Protein AF-A0A7S2IEA0-F1 (afdb_monomer)

Solvent-accessible surface area (backbone atoms only — not comparable to full-atom values): 10779 Å² total; per-residue (Å²): 142,59,86,94,54,61,66,43,58,52,49,46,54,53,51,30,73,76,37,75,86,60,86,75,86,64,67,95,72,73,81,51,88,95,33,43,88,76,62,28,71,67,55,59,70,70,52,86,56,48,74,57,85,63,93,50,67,70,52,50,48,50,52,41,53,50,27,62,74,70,58,32,35,37,39,42,48,49,74,59,92,93,46,72,53,74,49,72,29,40,66,98,76,49,68,58,70,73,79,54,82,74,83,77,83,90,75,81,56,66,66,37,49,74,76,56,63,85,52,70,66,35,53,51,52,41,51,51,53,52,46,43,48,65,71,46,49,45,54,50,51,35,52,50,35,72,74,38,54,66,62,42,63,66,47,43,80,80,49,77,52,74,69,56,38,51,50,52,54,50,48,40,64,73,75,107

Organism: NCBI:txid327968

Mean predicted aligned error: 6.35 Å

Nearest PDB structures (foldseek):
  6zhu-assembly3_C  TM=9.588E-01  e=1.266E-14  Saccharomyces cerevisiae
  6zhu-assembly4_G  TM=9.411E-01  e=7.762E-14  Saccharomyces cerevisiae
  6zhu-assembly2_E  TM=9.412E-01  e=9.885E-14  Saccharomyces cerevisiae
  7sol-assembly1_A  TM=8.940E-01  e=1.500E-12  Homo sapiens
  7pvn-assembly1_A  TM=8.903E-01  e=2.585E-12  Homo sapiens

Secondary structure (DSSP, 8-state):
--TTS-HHHHHHHHHHHH-TT-------PPPSGGGTTTS-HHHHHH-S-EE---SSHHHHHHHHHHHHHTT--EEEEEEETTEEEEEEE-TTTS--STTSPPPPPPPPPHHHHHH---SHHHHHHHHHHHHHIIIIIHHHHHHHHHH-HHHHHHHGGGSS-HHHHHHHHHHHHHH-

Radius of gyration: 23.34 Å; Cα contacts (8 Å, |Δi|>4): 142; chains: 1; bounding box: 54×45×58 Å

InterPro domains:
  IPR000594 THIF-type NAD/FAD binding fold [PF00899] (1-116)
  IPR019572 Ubiquitin-activating enzyme, SCCH domain [PF10585] (117-175)
  IPR033127 Ubiquitin-activating enzyme E1, Cys active site [PS00865] (109-117)
  IPR035985 Ubiquitin-activating enzyme-like [SSF69572] (1-157)
  IPR042063 Ubiquitin-activating enzyme E1, SCCH domain [G3DSA:1.10.10.2660] (102-170)
  IPR045886 ThiF/MoeB/HesA family [PTHR10953] (1-139)

Structure (mmCIF, N/CA/C/O backbone):
data_AF-A0A7S2IEA0-F1
#
_entry.id   AF-A0A7S2IEA0-F1
#
loop_
_atom_site.group_PDB
_atom_site.id
_atom_site.type_symbol
_atom_site.label_atom_id
_atom_site.label_alt_id
_atom_site.label_comp_id
_atom_site.label_asym_id
_atom_site.label_entity_id
_atom_site.label_seq_id
_atom_site.pdbx_PDB_ins_code
_atom_site.Cartn_x
_atom_site.Cartn_y
_atom_site.Cartn_z
_atom_site.occupancy
_atom_site.B_iso_or_equiv
_atom_site.auth_seq_id
_atom_site.auth_comp_id
_atom_site.auth_asym_id
_atom_site.auth_atom_id
_atom_site.pdbx_PDB_model_num
ATOM 1 N N . SER A 1 1 ? -2.577 -24.989 8.669 1.00 85.38 1 SER A N 1
ATOM 2 C CA . SER A 1 1 ? -3.217 -25.523 7.445 1.00 85.38 1 SER A CA 1
ATOM 3 C C . SER A 1 1 ? -3.868 -24.406 6.620 1.00 85.38 1 SER A C 1
ATOM 5 O O . SER A 1 1 ? -4.828 -24.657 5.895 1.00 85.38 1 SER A O 1
ATOM 7 N N . ASP A 1 2 ? -3.330 -23.179 6.682 1.00 93.75 2 ASP A N 1
ATOM 8 C CA . ASP A 1 2 ? -3.976 -21.980 6.118 1.00 93.75 2 ASP A CA 1
ATOM 9 C C . ASP A 1 2 ? -3.158 -21.301 5.015 1.00 93.75 2 ASP A C 1
ATOM 11 O O . ASP A 1 2 ? -3.561 -20.273 4.482 1.00 93.75 2 ASP A O 1
ATOM 15 N N . VAL A 1 3 ? -2.025 -21.897 4.633 1.00 95.50 3 VAL A N 1
ATOM 16 C CA . VAL A 1 3 ? -1.231 -21.442 3.487 1.00 95.50 3 VAL A CA 1
ATOM 17 C C . VAL A 1 3 ? -2.097 -21.480 2.225 1.00 95.50 3 VAL A C 1
ATOM 19 O O . VAL A 1 3 ? -2.775 -22.474 1.968 1.00 95.50 3 VAL A O 1
ATOM 22 N N . GLY A 1 4 ? -2.084 -20.385 1.463 1.00 95.31 4 GLY A N 1
ATOM 23 C CA . GLY A 1 4 ? -2.887 -20.212 0.249 1.00 95.31 4 GLY A CA 1
ATOM 24 C C . GLY A 1 4 ? -4.323 -19.736 0.489 1.00 95.31 4 GLY A C 1
ATOM 25 O O . GLY A 1 4 ? -5.005 -19.401 -0.474 1.00 95.31 4 GLY A O 1
ATOM 26 N N . LYS A 1 5 ? -4.790 -19.665 1.744 1.00 96.69 5 LYS A N 1
ATOM 27 C CA . LYS A 1 5 ? -6.102 -19.089 2.055 1.00 96.69 5 LYS A CA 1
ATOM 28 C C . LYS A 1 5 ? -6.018 -17.563 2.166 1.00 96.69 5 LYS A C 1
ATOM 30 O O . LYS A 1 5 ? -4.982 -17.038 2.585 1.00 96.69 5 LYS A O 1
ATOM 35 N N . PRO A 1 6 ? -7.109 -16.841 1.869 1.00 97.38 6 PRO A N 1
ATOM 36 C CA . PRO A 1 6 ? -7.141 -15.395 2.031 1.00 97.38 6 PRO A CA 1
ATOM 37 C C . PRO A 1 6 ? -6.973 -14.976 3.494 1.00 97.38 6 PRO A C 1
ATOM 39 O O . PRO A 1 6 ? -7.524 -15.590 4.417 1.00 97.38 6 PRO A O 1
ATOM 42 N N . LYS A 1 7 ? -6.190 -13.914 3.710 1.00 97.50 7 LYS A N 1
ATOM 43 C CA . LYS A 1 7 ? -5.821 -13.445 5.053 1.00 97.50 7 LYS A CA 1
ATOM 44 C C . LYS A 1 7 ? -7.034 -12.936 5.834 1.00 97.50 7 LYS A C 1
ATOM 46 O O . LYS A 1 7 ? -7.191 -13.308 6.993 1.00 97.50 7 LYS A O 1
ATOM 51 N N . SER A 1 8 ? -7.895 -12.134 5.207 1.00 97.69 8 SER A N 1
ATOM 52 C CA . SER A 1 8 ? -9.056 -11.511 5.857 1.00 97.69 8 SER A CA 1
ATOM 53 C C . SER A 1 8 ? -10.062 -12.549 6.358 1.00 97.69 8 SER A C 1
ATOM 55 O O . SER A 1 8 ? -10.408 -12.553 7.539 1.00 97.69 8 SER A O 1
ATOM 57 N N . SER A 1 9 ? -10.471 -13.488 5.501 1.00 96.94 9 SER A N 1
ATOM 58 C CA . SER A 1 9 ? -11.436 -14.534 5.863 1.00 96.94 9 SER A CA 1
ATOM 59 C C . SER A 1 9 ? -10.876 -15.529 6.885 1.00 96.94 9 SER A C 1
ATOM 61 O O . SER A 1 9 ? -11.601 -15.982 7.775 1.00 96.94 9 SER A O 1
ATOM 63 N N . THR A 1 10 ? -9.577 -15.836 6.824 1.00 97.88 10 THR A N 1
ATOM 64 C CA . THR A 1 10 ? -8.904 -16.679 7.826 1.00 97.88 10 THR A CA 1
ATOM 65 C C . THR A 1 10 ? -8.809 -15.976 9.184 1.00 97.88 10 THR A C 1
ATOM 67 O O . THR A 1 10 ? -9.136 -16.578 10.208 1.00 97.88 10 THR A O 1
ATOM 70 N N . ALA A 1 11 ? -8.423 -14.696 9.205 1.00 97.81 11 ALA A N 1
ATOM 71 C CA . ALA A 1 11 ? -8.328 -13.905 10.430 1.00 97.81 11 ALA A CA 1
ATOM 72 C C . ALA A 1 11 ? -9.697 -13.711 11.100 1.00 97.81 11 ALA A C 1
ATOM 74 O O . ALA A 1 11 ? -9.806 -13.871 12.314 1.00 97.81 11 ALA A O 1
ATOM 75 N N . ALA A 1 12 ? -10.752 -13.454 10.320 1.00 97.69 12 ALA A N 1
ATOM 76 C CA . ALA A 1 12 ? -12.116 -13.333 10.832 1.00 97.69 12 ALA A CA 1
ATOM 77 C C . ALA A 1 12 ? -12.576 -14.609 11.557 1.00 97.69 12 ALA A C 1
ATOM 79 O O . ALA A 1 12 ? -13.066 -14.538 12.685 1.00 97.69 12 ALA A O 1
ATOM 80 N N . LYS A 1 13 ? -12.341 -15.788 10.959 1.00 96.69 13 LYS A N 1
ATOM 81 C CA . LYS A 1 13 ? -12.657 -17.086 11.583 1.00 96.69 13 LYS A CA 1
ATOM 82 C C . LYS A 1 13 ? -11.891 -17.298 12.887 1.00 96.69 13 LYS A C 1
ATOM 84 O O . LYS A 1 13 ? -12.473 -17.747 13.872 1.00 96.69 13 LYS A O 1
ATOM 89 N N . ALA A 1 14 ? -10.600 -16.967 12.904 1.00 97.88 14 ALA A N 1
ATOM 90 C CA . ALA A 1 14 ? -9.779 -17.083 14.106 1.00 97.88 14 ALA A CA 1
ATOM 91 C C . ALA A 1 14 ? -10.271 -16.144 15.223 1.00 97.88 14 ALA A C 1
ATOM 93 O O . ALA A 1 14 ? -10.413 -16.572 16.366 1.00 97.88 14 ALA A O 1
ATOM 94 N N . ALA A 1 15 ? -10.603 -14.894 14.890 1.00 97.88 15 ALA A N 1
ATOM 95 C CA . ALA A 1 15 ? -11.126 -13.918 15.844 1.00 97.88 15 ALA A CA 1
ATOM 96 C C . ALA A 1 15 ? -12.489 -14.338 16.423 1.00 97.88 15 ALA A C 1
ATOM 98 O O . ALA A 1 15 ? -12.712 -14.222 17.626 1.00 97.88 15 ALA A O 1
ATOM 99 N N . GLN A 1 16 ? -13.379 -14.900 15.600 1.00 98.06 16 GLN A N 1
ATOM 100 C CA . GLN A 1 16 ? -14.672 -15.425 16.057 1.00 98.06 16 GLN A CA 1
ATOM 101 C C . GLN A 1 16 ? -14.540 -16.668 16.943 1.00 98.06 16 GLN A C 1
ATOM 103 O O . GLN A 1 16 ? -15.346 -16.859 17.851 1.00 98.06 16 GLN A O 1
ATOM 108 N N . ALA A 1 17 ? -13.514 -17.497 16.728 1.00 97.69 17 ALA A N 1
ATOM 109 C CA . ALA A 1 17 ? -13.209 -18.603 17.633 1.00 97.69 17 ALA A CA 1
ATOM 110 C C . ALA A 1 17 ? -12.742 -18.105 19.015 1.00 97.69 17 ALA A C 1
ATOM 112 O O . ALA A 1 17 ? -13.023 -18.753 20.021 1.00 97.69 17 ALA A O 1
ATOM 113 N N . MET A 1 18 ? -12.063 -16.952 19.074 1.00 98.31 18 MET A N 1
ATOM 114 C CA . MET A 1 18 ? -11.675 -16.304 20.335 1.00 98.31 18 MET A CA 1
ATOM 115 C C . MET A 1 18 ? -12.861 -15.614 21.023 1.00 98.31 18 MET A C 1
ATOM 117 O O . MET A 1 18 ? -12.973 -15.659 22.245 1.00 98.31 18 MET A O 1
ATOM 121 N N . ASN A 1 19 ? -13.751 -14.980 20.253 1.00 98.19 19 ASN A N 1
ATOM 122 C CA . ASN A 1 19 ? -14.961 -14.338 20.757 1.00 98.19 19 ASN A CA 1
ATOM 123 C C . ASN A 1 19 ? -16.124 -14.497 19.766 1.00 98.19 19 ASN A C 1
ATOM 125 O O . ASN A 1 19 ? -16.219 -13.769 18.777 1.00 98.19 19 ASN A O 1
ATOM 129 N N . SER A 1 20 ? -17.064 -15.390 20.082 1.00 97.25 20 SER A N 1
ATOM 130 C CA . SER A 1 20 ? -18.215 -15.704 19.224 1.00 97.25 20 SER A CA 1
ATOM 131 C C . SER A 1 20 ? -19.224 -14.561 19.074 1.00 97.25 20 SER A C 1
ATOM 133 O O . SER A 1 20 ? -20.041 -14.587 18.157 1.00 97.25 20 SER A O 1
ATOM 135 N N . SER A 1 21 ? -19.175 -13.546 19.944 1.00 98.25 21 SER A N 1
ATOM 136 C CA . SER A 1 21 ? -20.019 -12.348 19.823 1.00 98.25 21 SER A CA 1
ATOM 137 C C . SER A 1 21 ? -19.510 -11.348 18.777 1.00 98.25 21 SER A C 1
ATOM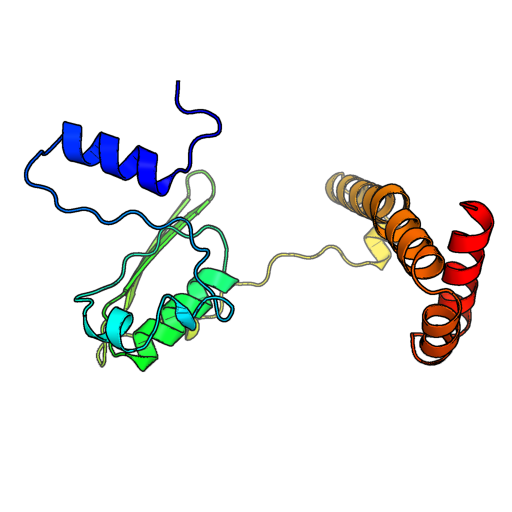 139 O O . SER A 1 21 ? -20.245 -10.435 18.393 1.00 98.25 21 SER A O 1
ATOM 141 N N . LEU A 1 22 ? -18.266 -11.509 18.306 1.00 97.62 22 LEU A N 1
ATOM 142 C CA . LEU A 1 22 ? -17.646 -10.605 17.347 1.00 97.62 22 LEU A CA 1
ATOM 143 C C . LEU A 1 22 ? -18.305 -10.733 15.964 1.00 97.62 22 LEU A C 1
ATOM 145 O O . LEU A 1 22 ? -18.328 -11.803 15.349 1.00 97.62 22 LEU A O 1
ATOM 149 N N . LYS A 1 23 ? -18.798 -9.608 15.446 1.00 97.62 23 LYS A N 1
ATOM 150 C CA . LYS A 1 23 ? -19.346 -9.501 14.091 1.00 97.62 23 LYS A CA 1
ATOM 151 C C . LYS A 1 23 ? -18.256 -8.972 13.167 1.00 97.62 23 LYS A C 1
ATOM 153 O O . LYS A 1 23 ? -17.804 -7.847 13.348 1.00 97.62 23 LYS A O 1
ATOM 158 N N . VAL A 1 24 ? -17.827 -9.795 12.214 1.00 97.31 24 VAL A N 1
ATOM 159 C CA . VAL A 1 24 ? -16.759 -9.458 11.265 1.00 97.31 24 VAL A CA 1
ATOM 160 C C . VAL A 1 24 ? -17.250 -9.736 9.856 1.00 97.31 24 VAL A C 1
ATOM 162 O O . VAL A 1 24 ? -17.707 -10.841 9.570 1.00 97.31 24 VAL A O 1
ATOM 165 N N . GLU A 1 25 ? -17.109 -8.746 8.985 1.00 97.06 25 GLU A N 1
ATOM 166 C CA . GLU A 1 25 ? -17.240 -8.903 7.543 1.00 97.06 25 GLU A CA 1
ATOM 167 C C . GLU A 1 25 ? -15.836 -8.886 6.934 1.00 97.06 25 GLU A C 1
ATOM 169 O O . GLU A 1 25 ? -15.081 -7.931 7.106 1.00 97.06 25 GLU A O 1
ATOM 174 N N . ALA A 1 26 ? -15.451 -9.987 6.289 1.00 97.38 26 ALA A N 1
ATOM 175 C CA . ALA A 1 26 ? -14.137 -10.129 5.679 1.00 97.38 26 ALA A CA 1
ATOM 176 C C . ALA A 1 26 ? -14.226 -9.850 4.179 1.00 97.38 26 ALA A C 1
ATOM 178 O O . ALA A 1 26 ? -14.953 -10.539 3.468 1.00 97.38 26 ALA A O 1
ATOM 179 N N . MET A 1 27 ? -13.438 -8.887 3.706 1.00 96.69 27 MET A N 1
ATOM 180 C CA . MET A 1 27 ? -13.327 -8.544 2.290 1.00 96.69 27 MET A CA 1
ATOM 181 C C . MET A 1 27 ? -11.941 -8.908 1.755 1.00 96.69 27 MET A C 1
ATOM 183 O O . MET A 1 27 ? -10.945 -8.881 2.482 1.00 96.69 27 MET A O 1
ATOM 187 N N . GLU A 1 28 ? -11.877 -9.276 0.480 1.00 95.94 28 GLU A N 1
ATOM 188 C CA . GLU A 1 28 ? -10.645 -9.655 -0.233 1.00 95.94 2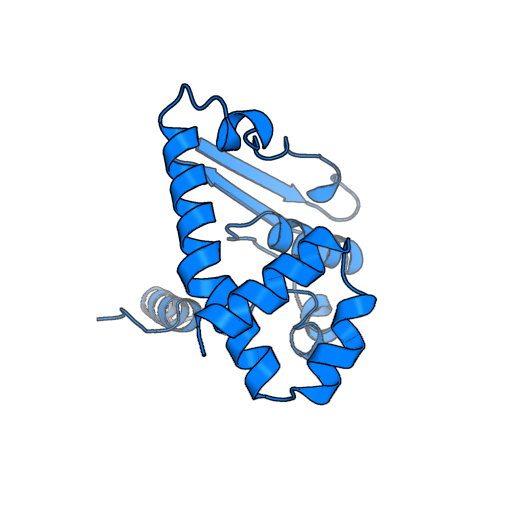8 GLU A CA 1
ATOM 189 C C . GLU A 1 28 ? -10.334 -8.650 -1.354 1.00 95.94 28 GLU A C 1
ATOM 191 O O . GLU A 1 28 ? -9.724 -8.981 -2.366 1.00 95.94 28 GLU A O 1
ATOM 196 N N . VAL A 1 29 ? -10.785 -7.409 -1.164 1.00 96.25 29 VAL A N 1
ATOM 197 C CA . VAL A 1 29 ? -10.683 -6.316 -2.131 1.00 96.25 29 VAL A CA 1
ATOM 198 C C . VAL A 1 29 ? -9.534 -5.399 -1.725 1.00 96.25 29 VAL A C 1
ATOM 200 O O . VAL A 1 29 ? -9.405 -5.023 -0.557 1.00 96.25 29 VAL A O 1
ATOM 203 N N . ARG A 1 30 ? -8.670 -5.057 -2.684 1.00 95.44 30 ARG A N 1
ATOM 204 C CA . ARG A 1 30 ? -7.559 -4.127 -2.465 1.00 95.44 30 ARG A CA 1
ATOM 205 C C . ARG A 1 30 ? -8.118 -2.719 -2.325 1.00 95.44 30 ARG A C 1
ATOM 207 O O . ARG A 1 30 ? -8.725 -2.229 -3.258 1.00 95.44 30 ARG A O 1
ATOM 214 N N . VAL A 1 31 ? -7.866 -2.053 -1.206 1.00 96.00 31 VAL A N 1
ATOM 215 C CA . VAL A 1 31 ? -8.294 -0.661 -1.026 1.00 96.00 31 VAL A CA 1
ATOM 216 C C . VAL A 1 31 ? -7.489 0.256 -1.954 1.00 96.00 31 VAL A C 1
ATOM 218 O O . VAL A 1 31 ? -6.256 0.272 -1.905 1.00 96.00 31 VAL A O 1
ATOM 221 N N . GLY A 1 32 ? -8.188 1.011 -2.797 1.00 95.56 32 GLY A N 1
ATOM 222 C CA . GLY A 1 32 ? -7.605 1.938 -3.762 1.00 95.56 32 GLY A CA 1
ATOM 223 C C . GLY A 1 32 ? -8.667 2.584 -4.649 1.00 95.56 32 GLY A C 1
ATOM 224 O O . GLY A 1 32 ? -9.837 2.200 -4.614 1.00 95.56 32 GLY A O 1
ATOM 225 N N . SER A 1 33 ? -8.250 3.550 -5.469 1.00 94.81 33 SER A N 1
ATOM 226 C CA . SER A 1 33 ? -9.140 4.276 -6.388 1.00 94.81 33 SER A CA 1
ATOM 227 C C . SER A 1 33 ? -9.850 3.366 -7.394 1.00 94.81 33 SER A C 1
ATOM 229 O O . SER A 1 33 ? -10.925 3.696 -7.881 1.00 94.81 33 SER A O 1
ATOM 231 N N . ASP A 1 34 ? -9.266 2.205 -7.686 1.00 95.56 34 ASP A N 1
ATOM 232 C CA . ASP A 1 34 ? -9.809 1.160 -8.548 1.00 95.56 34 ASP A CA 1
ATOM 233 C C . ASP A 1 34 ? -10.978 0.372 -7.929 1.00 95.56 34 ASP A C 1
ATOM 235 O O . ASP A 1 34 ? -11.572 -0.453 -8.615 1.00 95.56 34 ASP A O 1
ATOM 239 N N . THR A 1 35 ? -11.320 0.629 -6.662 1.00 95.62 35 THR A N 1
ATOM 240 C CA . THR A 1 35 ? -12.308 -0.152 -5.886 1.00 95.62 35 THR A CA 1
ATOM 241 C C . THR A 1 35 ? -13.361 0.708 -5.181 1.00 95.62 35 THR A C 1
ATOM 243 O O . THR A 1 35 ? -14.002 0.274 -4.222 1.00 95.62 35 THR A O 1
ATOM 246 N N . GLU A 1 36 ? -13.549 1.950 -5.634 1.00 95.12 36 GLU A N 1
ATOM 247 C CA . GLU A 1 36 ? -14.553 2.875 -5.078 1.00 95.12 36 GLU A CA 1
ATOM 248 C C . GLU A 1 36 ? -15.998 2.495 -5.427 1.00 95.12 36 GLU A C 1
ATOM 250 O O . GLU A 1 36 ? -16.933 3.020 -4.833 1.00 95.12 36 GLU A O 1
ATOM 255 N N . ASP A 1 37 ? -16.190 1.553 -6.349 1.00 95.56 37 ASP A N 1
ATOM 256 C CA . ASP A 1 37 ? -17.470 0.885 -6.581 1.00 95.56 37 ASP A CA 1
ATOM 257 C C . ASP A 1 37 ? -17.852 -0.058 -5.427 1.00 95.56 37 ASP A C 1
ATOM 259 O O . ASP A 1 37 ? -19.033 -0.272 -5.165 1.00 95.56 37 ASP A O 1
ATOM 263 N N . THR A 1 38 ? -16.852 -0.607 -4.731 1.00 96.19 38 THR A N 1
ATOM 264 C CA . THR A 1 38 ? -17.031 -1.447 -3.541 1.00 96.19 38 THR A CA 1
ATOM 265 C C . THR A 1 38 ? -17.030 -0.606 -2.266 1.00 96.19 38 THR A C 1
ATOM 267 O O . THR A 1 38 ? -17.898 -0.765 -1.410 1.00 96.19 38 THR A O 1
ATOM 270 N N . PHE A 1 39 ? -16.051 0.291 -2.126 1.00 97.19 39 PHE A N 1
ATOM 271 C CA . PHE A 1 39 ? -15.919 1.199 -0.984 1.00 97.19 39 PHE A CA 1
ATOM 272 C C . PHE A 1 39 ? -16.524 2.561 -1.315 1.00 97.19 39 PHE A C 1
ATOM 274 O O . PHE A 1 39 ? -15.834 3.586 -1.327 1.00 97.19 39 PHE A O 1
ATOM 281 N N . ASP A 1 40 ? -17.815 2.534 -1.618 1.00 97.56 40 ASP A N 1
ATOM 282 C CA . ASP A 1 40 ? -18.587 3.697 -2.027 1.00 97.56 40 ASP A CA 1
ATOM 283 C C . ASP A 1 40 ? -18.877 4.656 -0.859 1.00 97.56 40 ASP A C 1
ATOM 285 O O . ASP A 1 40 ? -18.529 4.424 0.305 1.00 97.56 40 ASP A O 1
ATOM 289 N N . ASP A 1 41 ? -19.538 5.770 -1.163 1.00 97.69 41 ASP A N 1
ATOM 290 C CA . ASP A 1 41 ? -19.899 6.774 -0.164 1.00 97.69 41 ASP A CA 1
ATOM 291 C C . ASP A 1 41 ? -20.734 6.176 0.981 1.00 97.69 41 ASP A C 1
ATOM 293 O O . ASP A 1 41 ? -20.541 6.543 2.142 1.00 97.69 41 ASP A O 1
ATOM 297 N N . ALA A 1 42 ? -21.642 5.237 0.687 1.00 98.06 42 ALA A N 1
ATOM 298 C CA . ALA A 1 42 ? -22.492 4.613 1.696 1.00 98.06 42 ALA A CA 1
ATOM 299 C C . ALA A 1 42 ? -21.666 3.783 2.688 1.00 98.06 42 ALA A C 1
ATOM 301 O O . ALA A 1 42 ? -21.869 3.900 3.905 1.00 98.06 42 ALA A O 1
ATOM 302 N N . PHE A 1 43 ? -20.700 3.009 2.186 1.00 98.06 43 PHE A N 1
ATOM 303 C CA . PHE A 1 43 ? -19.730 2.296 3.006 1.00 98.06 43 PHE A CA 1
ATOM 304 C C . PHE A 1 43 ? -18.995 3.270 3.926 1.00 98.06 43 PHE A C 1
ATOM 306 O O . PHE A 1 43 ? -19.073 3.123 5.147 1.00 98.06 43 PHE A O 1
ATOM 313 N N . TRP A 1 44 ? -18.363 4.311 3.375 1.00 98.06 44 TRP A N 1
ATOM 314 C CA . TRP A 1 44 ? -17.593 5.267 4.172 1.00 98.06 44 TRP A CA 1
ATOM 315 C C . TRP A 1 44 ? -18.451 5.972 5.220 1.00 98.06 44 TRP A C 1
ATOM 317 O O . TRP A 1 44 ? -18.060 6.035 6.388 1.00 98.06 44 TRP A O 1
ATOM 327 N N . TYR A 1 45 ? -19.642 6.455 4.860 1.00 97.81 45 TYR A N 1
ATOM 328 C CA . TYR A 1 45 ? -20.526 7.126 5.810 1.00 97.81 45 TYR A CA 1
ATOM 329 C C . TYR A 1 45 ? -20.958 6.219 6.967 1.00 97.81 45 TYR A C 1
ATOM 331 O O . TYR A 1 45 ? -21.075 6.728 8.086 1.00 97.81 45 TYR A O 1
ATOM 339 N N . SER A 1 46 ? -21.100 4.909 6.742 1.00 97.69 46 SER A N 1
ATOM 340 C CA . SER A 1 46 ? -21.467 3.939 7.784 1.00 97.69 46 SER A CA 1
ATOM 341 C C . SER A 1 46 ? -20.387 3.707 8.850 1.00 97.69 46 SER A C 1
ATOM 343 O O . SER A 1 46 ? -20.708 3.279 9.960 1.00 97.69 46 SER A O 1
ATOM 345 N N . LEU A 1 47 ? -19.118 4.022 8.560 1.00 98.38 47 LEU A N 1
ATOM 346 C CA . LEU A 1 47 ? -18.002 3.760 9.473 1.00 98.38 47 LEU A CA 1
ATOM 347 C C . LEU A 1 47 ? -17.971 4.742 10.650 1.00 98.38 47 LEU A C 1
ATOM 349 O O . LEU A 1 47 ? -18.200 5.945 10.492 1.00 98.38 47 LEU A O 1
ATOM 353 N N . ASN A 1 48 ? -17.581 4.256 11.831 1.00 98.44 48 ASN A N 1
ATOM 354 C CA . ASN A 1 48 ? -17.285 5.116 12.984 1.00 98.44 48 ASN A CA 1
ATOM 355 C C . ASN A 1 48 ? -15.824 5.593 13.019 1.00 98.44 48 ASN A C 1
ATOM 357 O O . ASN A 1 48 ? -15.531 6.620 13.625 1.00 98.44 48 ASN A O 1
ATOM 361 N N . GLY A 1 49 ? -14.920 4.861 12.372 1.00 98.12 49 GLY A N 1
ATOM 362 C CA . GLY A 1 49 ? -13.495 5.157 12.297 1.00 98.12 49 GLY A CA 1
ATOM 363 C C . GLY A 1 49 ? -12.766 4.087 11.491 1.00 98.12 49 GLY A C 1
ATOM 364 O O . GLY A 1 49 ? -13.351 3.057 11.150 1.00 98.12 49 GLY A O 1
ATOM 365 N N . VAL A 1 50 ? -11.500 4.346 11.187 1.00 98.62 50 VAL A N 1
ATOM 366 C CA . VAL A 1 50 ? -10.658 3.502 10.335 1.00 98.62 50 VAL A CA 1
ATOM 367 C C . VAL A 1 50 ? -9.353 3.184 11.051 1.00 98.62 50 VAL A C 1
ATOM 369 O O . VAL A 1 50 ? -8.801 4.024 11.760 1.00 98.62 50 VAL A O 1
ATOM 372 N N . VAL A 1 51 ? -8.859 1.962 10.873 1.00 98.50 51 VAL A N 1
ATOM 373 C CA . VAL A 1 51 ? -7.573 1.516 11.417 1.00 98.50 51 VAL A CA 1
ATOM 374 C C . VAL A 1 51 ? -6.751 0.938 10.281 1.00 98.50 51 VAL A C 1
ATOM 376 O O . VAL A 1 51 ? -7.145 -0.060 9.677 1.00 98.50 51 VAL A O 1
ATOM 379 N N . ASN A 1 52 ? -5.614 1.561 9.998 1.00 98.12 52 ASN A N 1
ATOM 380 C CA . ASN A 1 52 ? -4.690 1.075 8.991 1.00 98.12 52 ASN A CA 1
ATOM 381 C C . ASN A 1 52 ? -3.785 -0.023 9.553 1.00 98.12 52 ASN A C 1
ATOM 383 O O . ASN A 1 52 ? -3.292 0.035 10.679 1.00 98.12 52 ASN A O 1
ATOM 387 N N . ALA A 1 53 ? -3.551 -1.019 8.705 1.00 97.06 53 ALA A N 1
ATOM 388 C CA . ALA A 1 53 ? -2.572 -2.086 8.881 1.00 97.06 53 ALA A CA 1
ATOM 389 C C . ALA A 1 53 ? -1.895 -2.353 7.524 1.00 97.06 53 ALA A C 1
ATOM 391 O O . ALA A 1 53 ? -1.893 -3.473 7.012 1.00 97.06 53 ALA A O 1
ATOM 392 N N . LEU A 1 54 ? -1.424 -1.270 6.898 1.00 96.12 54 LEU A N 1
ATOM 393 C CA . LEU A 1 54 ? -0.932 -1.231 5.521 1.00 96.12 54 LEU A CA 1
ATOM 394 C C . LEU A 1 54 ? 0.598 -1.307 5.470 1.00 96.12 54 LEU A C 1
ATOM 396 O O . LEU A 1 54 ? 1.281 -0.934 6.421 1.00 96.12 54 LEU A O 1
ATOM 400 N N . ASP A 1 55 ? 1.136 -1.768 4.342 1.00 94.00 55 ASP A N 1
ATOM 401 C CA . ASP A 1 55 ? 2.571 -1.993 4.130 1.00 94.00 55 ASP A CA 1
ATOM 402 C C . ASP A 1 55 ? 3.224 -1.007 3.147 1.00 94.00 55 ASP A C 1
ATOM 404 O O . ASP A 1 55 ? 4.446 -0.993 3.024 1.00 94.00 55 ASP A O 1
ATOM 408 N N . ASN A 1 56 ? 2.444 -0.149 2.487 1.00 90.94 56 ASN A N 1
ATOM 409 C CA . ASN A 1 56 ? 2.939 0.795 1.489 1.00 90.94 56 ASN A CA 1
ATOM 410 C C . ASN A 1 56 ? 2.335 2.196 1.666 1.00 90.94 56 ASN A C 1
ATOM 412 O O . ASN A 1 56 ? 1.179 2.355 2.062 1.00 90.94 56 ASN A O 1
ATOM 416 N N . ILE A 1 57 ? 3.130 3.220 1.346 1.00 91.19 57 ILE A N 1
ATOM 417 C CA . ILE A 1 57 ? 2.762 4.634 1.519 1.00 91.19 57 ILE A CA 1
ATOM 418 C C . ILE A 1 57 ? 1.572 5.016 0.630 1.00 91.19 57 ILE A C 1
ATOM 420 O O . ILE A 1 57 ? 0.698 5.753 1.071 1.00 91.19 57 ILE A O 1
ATOM 424 N N . GLN A 1 58 ? 1.485 4.486 -0.595 1.00 92.50 58 GLN A N 1
ATOM 425 C CA . GLN A 1 58 ? 0.408 4.831 -1.533 1.00 92.50 58 GLN A CA 1
ATOM 426 C C . GLN A 1 58 ? -0.978 4.497 -0.968 1.00 92.50 58 GLN A C 1
ATOM 428 O O . GLN A 1 58 ? -1.881 5.331 -1.008 1.00 92.50 58 GLN A O 1
ATOM 433 N N . ALA A 1 59 ? -1.139 3.304 -0.392 1.00 95.75 59 ALA A N 1
ATOM 434 C CA . ALA A 1 59 ? -2.384 2.898 0.246 1.00 95.75 59 ALA A CA 1
ATOM 435 C C . ALA A 1 59 ? -2.682 3.734 1.502 1.00 95.75 59 ALA A C 1
ATOM 437 O O . ALA A 1 59 ? -3.833 4.120 1.705 1.00 95.75 59 ALA A O 1
ATOM 438 N N . ARG A 1 60 ? -1.662 4.061 2.315 1.00 96.44 60 ARG A N 1
ATOM 439 C CA . ARG A 1 60 ? -1.830 4.938 3.492 1.00 96.44 60 ARG A CA 1
ATOM 440 C C . ARG A 1 60 ? -2.366 6.309 3.088 1.00 96.44 60 ARG A C 1
ATOM 442 O O . ARG A 1 60 ? -3.374 6.746 3.631 1.00 96.44 60 ARG A O 1
ATOM 449 N N . MET A 1 61 ? -1.747 6.931 2.082 1.00 95.81 61 MET A N 1
ATOM 450 C CA . MET A 1 61 ? -2.158 8.231 1.541 1.00 95.81 61 MET A CA 1
ATOM 451 C C . MET A 1 61 ? -3.570 8.193 0.952 1.00 95.81 61 MET A C 1
ATOM 453 O O . MET A 1 61 ? -4.352 9.119 1.155 1.00 95.81 61 MET A O 1
ATOM 457 N N . TYR A 1 62 ? -3.922 7.112 0.248 1.00 97.44 62 TYR A N 1
ATOM 458 C CA . TYR A 1 62 ? -5.277 6.930 -0.261 1.00 97.44 62 TYR A CA 1
ATOM 459 C C . TYR A 1 62 ? -6.300 6.901 0.883 1.00 97.44 62 TYR A C 1
ATOM 461 O O . TYR A 1 62 ?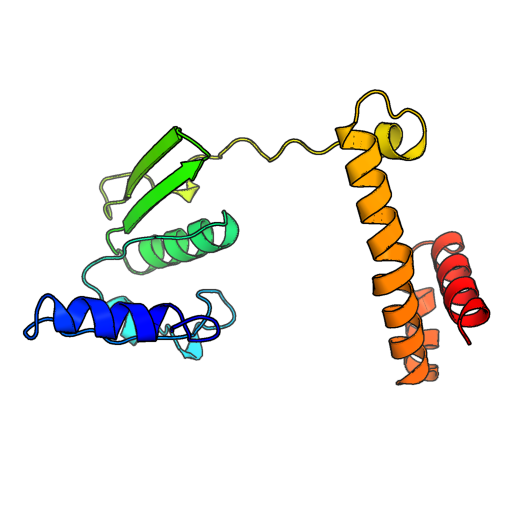 -7.239 7.696 0.877 1.00 97.44 62 TYR A O 1
ATOM 469 N N . VAL A 1 63 ? -6.104 6.043 1.890 1.00 98.06 63 VAL A N 1
ATOM 470 C CA . VAL A 1 63 ? -7.040 5.927 3.020 1.00 98.06 63 VAL A CA 1
ATOM 471 C C . VAL A 1 63 ? -7.128 7.229 3.812 1.00 98.06 63 VAL A C 1
ATOM 473 O O . VAL A 1 63 ? -8.231 7.653 4.144 1.00 98.06 63 VAL A O 1
ATOM 476 N N . ASP A 1 64 ? -6.000 7.893 4.065 1.00 97.81 64 ASP A N 1
ATOM 477 C CA . ASP A 1 64 ? -5.965 9.202 4.722 1.00 97.81 64 ASP A CA 1
ATOM 478 C C . ASP A 1 64 ? -6.818 10.232 3.967 1.00 97.81 64 ASP A C 1
ATOM 480 O O . ASP A 1 64 ? -7.699 10.853 4.561 1.00 97.81 64 ASP A O 1
ATOM 484 N N . SER A 1 65 ? -6.671 10.322 2.639 1.00 97.56 65 SER A N 1
ATOM 485 C CA . SER A 1 65 ? -7.474 11.240 1.819 1.00 97.56 65 SER A CA 1
ATOM 486 C C . SER A 1 65 ? -8.982 10.964 1.908 1.00 97.56 65 SER A C 1
ATOM 488 O O . SER A 1 65 ? -9.778 11.902 2.010 1.00 97.56 65 SER A O 1
ATOM 490 N N . ARG A 1 66 ? -9.396 9.687 1.945 1.00 98.12 66 ARG A N 1
ATOM 491 C CA . ARG A 1 66 ? -10.807 9.303 2.121 1.00 98.12 66 ARG A CA 1
ATOM 492 C C . ARG A 1 66 ? -11.294 9.626 3.534 1.00 98.12 66 ARG A C 1
ATOM 494 O O . ARG A 1 66 ? -12.396 10.145 3.689 1.00 98.12 66 ARG A O 1
ATOM 501 N N . CYS A 1 67 ? -10.481 9.390 4.561 1.00 98.19 67 CYS A N 1
ATOM 502 C CA . CYS A 1 67 ? -10.807 9.753 5.941 1.00 98.19 67 CYS A CA 1
ATOM 503 C C . CYS A 1 67 ? -10.981 11.266 6.113 1.00 98.19 67 CYS A C 1
ATOM 505 O O . CYS A 1 67 ? -11.930 11.689 6.772 1.00 98.19 67 CYS A O 1
ATOM 507 N N . VAL A 1 68 ? -10.135 12.080 5.476 1.00 97.75 68 VAL A N 1
ATOM 508 C CA . VAL A 1 68 ? -10.300 13.540 5.436 1.00 97.75 68 VAL A CA 1
ATOM 509 C C . VAL A 1 68 ? -11.613 13.908 4.743 1.00 97.75 68 VAL A C 1
ATOM 511 O O . VAL A 1 68 ? -12.425 14.630 5.323 1.00 97.75 68 VAL A O 1
ATOM 514 N N . TRP A 1 69 ? -11.869 13.360 3.551 1.00 97.81 69 TRP A N 1
ATOM 515 C CA . TRP A 1 69 ? -13.081 13.637 2.772 1.00 97.81 69 TRP A CA 1
ATOM 516 C C . TRP A 1 69 ? -14.375 13.307 3.533 1.00 97.81 69 TRP A C 1
ATOM 518 O O . TRP A 1 69 ? -15.280 14.135 3.623 1.00 97.81 69 TRP A O 1
ATOM 528 N N . PHE A 1 70 ? -14.452 12.124 4.148 1.00 98.19 70 PHE A N 1
ATOM 529 C CA . PHE A 1 70 ? -15.634 11.669 4.890 1.00 98.19 70 PHE A CA 1
ATOM 530 C C . PHE A 1 70 ? -15.628 12.041 6.374 1.00 98.19 70 PHE A C 1
ATOM 532 O O . PHE A 1 70 ? -16.511 11.600 7.116 1.00 98.19 70 PHE A O 1
ATOM 539 N N . SER A 1 71 ? -14.653 12.839 6.823 1.00 98.19 71 SER A N 1
ATOM 540 C CA . SER A 1 71 ? -14.491 13.233 8.227 1.00 98.19 71 SER A CA 1
ATOM 541 C C . SER A 1 71 ? -14.488 12.035 9.188 1.00 98.19 71 SER A C 1
ATOM 543 O O . SER A 1 71 ? -15.225 12.013 10.177 1.00 98.19 71 SER A O 1
ATOM 545 N N . LYS A 1 72 ? -13.675 11.015 8.894 1.00 98.50 72 LYS A N 1
ATOM 546 C CA . LYS A 1 72 ? -13.534 9.812 9.724 1.00 98.50 72 LYS A CA 1
ATOM 547 C C . LYS A 1 72 ? -12.244 9.848 10.545 1.00 98.50 72 LYS A C 1
ATOM 549 O O . LYS A 1 72 ? -11.195 10.175 9.996 1.00 98.50 72 LYS A O 1
ATOM 554 N N . PRO A 1 73 ? -12.296 9.497 11.845 1.00 98.56 73 PRO A N 1
ATOM 555 C CA . PRO A 1 73 ? -11.093 9.237 12.626 1.00 98.56 73 PRO A CA 1
ATOM 556 C C . PRO A 1 73 ? -10.261 8.116 12.003 1.00 98.56 73 PRO A C 1
ATOM 558 O O . PRO A 1 73 ? -10.820 7.090 11.607 1.00 98.56 73 PRO A O 1
ATOM 561 N N . LEU A 1 74 ? -8.941 8.288 11.974 1.00 98.62 74 LEU A N 1
ATOM 562 C CA . LEU A 1 74 ? -7.994 7.302 11.458 1.00 98.62 74 LEU A CA 1
ATOM 563 C C . LEU A 1 74 ? -6.908 6.991 12.497 1.00 98.62 74 LEU A C 1
ATOM 565 O O . LEU A 1 74 ? -6.288 7.891 13.065 1.00 98.62 74 LEU A O 1
ATOM 569 N N . LEU A 1 75 ? -6.674 5.699 12.724 1.00 98.50 75 LEU A N 1
ATOM 570 C CA . LEU A 1 75 ? -5.526 5.171 13.458 1.00 98.50 75 LEU A CA 1
ATOM 571 C C . LEU A 1 75 ? -4.517 4.601 12.458 1.00 98.50 75 LEU A C 1
ATOM 573 O O . LEU A 1 75 ? -4.785 3.584 11.820 1.00 98.50 75 LEU A O 1
ATOM 577 N N . GLU A 1 76 ? -3.364 5.250 12.334 1.00 97.38 76 GLU A N 1
ATOM 578 C CA . GLU A 1 76 ? -2.259 4.836 11.468 1.00 97.38 76 GLU A CA 1
ATOM 579 C C . GLU A 1 76 ? -1.130 4.212 12.293 1.00 97.38 76 GLU A C 1
ATOM 581 O O . GLU A 1 76 ? -0.831 4.653 13.409 1.00 97.38 76 GLU A O 1
ATOM 586 N N . SER A 1 77 ? -0.482 3.185 11.742 1.00 96.69 77 SER A N 1
ATOM 587 C CA . SER A 1 77 ? 0.668 2.551 12.377 1.00 96.69 77 SER A CA 1
ATOM 588 C C . SER A 1 77 ? 1.612 1.917 11.358 1.00 96.69 77 SER A C 1
ATOM 590 O O . SER A 1 77 ? 1.198 1.378 10.332 1.00 96.69 77 SER A O 1
ATOM 592 N N . GLY A 1 78 ? 2.905 1.950 11.672 1.00 95.06 78 GLY A N 1
ATOM 593 C CA . GLY A 1 78 ? 3.957 1.375 10.844 1.00 95.06 78 GLY A CA 1
ATOM 594 C C . GLY A 1 78 ? 5.028 0.688 11.681 1.00 95.06 78 GLY A C 1
ATOM 595 O O . GLY A 1 78 ? 5.254 1.023 12.846 1.00 95.06 78 GLY A O 1
ATOM 596 N N . THR A 1 79 ? 5.699 -0.294 11.079 1.00 94.56 79 THR A N 1
ATOM 597 C CA . THR A 1 79 ? 6.831 -1.006 11.684 1.00 94.56 79 THR A CA 1
ATOM 598 C C . THR A 1 79 ? 7.945 -1.207 10.664 1.00 94.56 79 THR A C 1
ATOM 600 O O . THR A 1 79 ? 7.664 -1.554 9.519 1.00 94.56 79 THR A O 1
ATOM 603 N N . LEU A 1 80 ? 9.201 -1.067 11.091 1.00 91.69 80 LEU A N 1
ATOM 604 C CA . LEU A 1 80 ? 10.387 -1.391 10.294 1.00 91.69 80 LEU A CA 1
ATOM 605 C C . LEU A 1 80 ? 11.442 -2.056 11.186 1.00 91.69 80 LEU A C 1
ATOM 607 O O . LEU A 1 80 ? 12.113 -1.395 11.983 1.00 91.69 80 LEU A O 1
ATOM 611 N N . GLY A 1 81 ? 11.587 -3.377 11.066 1.00 94.31 81 GLY A N 1
ATOM 612 C CA . GLY A 1 81 ? 12.442 -4.159 11.961 1.00 94.31 81 GLY A CA 1
ATOM 613 C C . GLY A 1 81 ? 11.968 -4.043 13.412 1.00 94.31 81 GLY A C 1
ATOM 614 O O . GLY A 1 81 ? 10.856 -4.444 13.736 1.00 94.31 81 GLY A O 1
ATOM 615 N N . THR A 1 82 ? 12.802 -3.479 14.287 1.00 94.75 82 THR A N 1
ATOM 616 C CA . THR A 1 82 ? 12.461 -3.210 15.697 1.00 94.75 82 THR A CA 1
ATOM 617 C C . THR A 1 82 ? 11.848 -1.826 15.931 1.00 94.75 82 THR A C 1
ATOM 619 O O . THR A 1 82 ? 11.482 -1.507 17.062 1.00 94.75 82 THR A O 1
ATOM 622 N N . LYS A 1 83 ? 11.752 -0.985 14.894 1.00 94.62 83 LYS A N 1
ATOM 623 C CA . LYS A 1 83 ? 11.166 0.359 14.977 1.00 94.62 83 LYS A CA 1
ATOM 624 C C . LYS A 1 83 ? 9.658 0.291 14.752 1.00 94.62 83 LYS A C 1
ATOM 626 O O . LYS A 1 83 ? 9.194 -0.503 13.934 1.00 94.62 83 LYS A O 1
ATOM 631 N N . ALA A 1 84 ? 8.918 1.165 15.425 1.00 94.94 84 ALA A N 1
ATOM 632 C CA . ALA A 1 84 ? 7.483 1.328 15.236 1.00 94.94 84 ALA A CA 1
ATOM 633 C C . ALA A 1 84 ? 7.073 2.797 15.387 1.00 94.94 84 ALA A C 1
ATOM 635 O O . ALA A 1 84 ? 7.711 3.548 16.128 1.00 94.94 84 ALA A O 1
ATOM 636 N N . ASN A 1 85 ? 5.997 3.183 14.709 1.00 94.25 85 ASN A N 1
ATOM 637 C CA . ASN A 1 85 ? 5.337 4.473 14.863 1.00 94.25 85 ASN A CA 1
ATOM 638 C C . ASN A 1 85 ? 3.814 4.294 14.884 1.00 94.25 85 ASN A C 1
ATOM 640 O O . ASN A 1 85 ? 3.274 3.333 14.337 1.00 94.25 85 ASN A O 1
ATOM 644 N N . SER A 1 86 ? 3.126 5.247 15.506 1.00 96.00 86 SER A N 1
ATOM 645 C CA . SER A 1 86 ? 1.666 5.326 15.529 1.00 96.00 86 SER A CA 1
ATOM 646 C C . SER A 1 86 ? 1.236 6.781 15.431 1.00 96.00 86 SER A C 1
ATOM 648 O O . SER A 1 86 ? 1.839 7.634 16.084 1.00 96.00 86 SER A O 1
ATOM 650 N N . GLN A 1 87 ? 0.182 7.053 14.673 1.00 96.19 87 GLN A N 1
ATOM 651 C CA . GLN A 1 87 ? -0.384 8.387 14.508 1.00 96.19 87 GLN A CA 1
ATOM 652 C C . GLN A 1 87 ? -1.907 8.313 14.556 1.00 96.19 87 GLN A C 1
ATOM 654 O O . GLN A 1 87 ? -2.520 7.380 14.042 1.00 96.19 87 GLN A O 1
ATOM 659 N N . VAL A 1 88 ? -2.519 9.305 15.198 1.00 97.81 88 VAL A N 1
ATOM 660 C CA . VAL A 1 88 ? -3.974 9.436 15.287 1.00 97.81 88 VAL A CA 1
ATOM 661 C C . VAL A 1 88 ? -4.382 10.681 14.518 1.00 97.81 88 VAL A C 1
ATOM 663 O O . VAL A 1 88 ? -3.874 11.765 14.803 1.00 97.81 88 VAL A O 1
ATOM 666 N N . VAL A 1 89 ? -5.305 10.518 13.573 1.00 97.94 89 VAL A N 1
ATOM 667 C CA . VAL A 1 89 ? -5.913 11.607 12.809 1.00 97.94 89 VAL A CA 1
ATOM 668 C C . VAL A 1 89 ? -7.360 11.774 13.270 1.00 97.94 89 VAL A C 1
ATOM 670 O O . VAL A 1 89 ? -8.185 10.871 13.118 1.00 97.94 89 VAL A O 1
ATOM 673 N N . LEU A 1 90 ? -7.666 12.925 13.865 1.00 98.19 90 LEU A N 1
ATOM 674 C CA . LEU A 1 90 ? -8.997 13.296 14.333 1.00 98.19 90 LEU A CA 1
ATOM 675 C C . LEU A 1 90 ? -9.557 14.435 13.470 1.00 98.19 90 LEU A C 1
ATOM 677 O O . LEU A 1 90 ? -8.923 15.494 13.388 1.00 98.19 90 LEU A O 1
ATOM 681 N N . PRO A 1 91 ? -10.755 14.257 12.878 1.00 97.81 91 PRO A N 1
ATOM 682 C CA . PRO A 1 91 ? -11.415 15.297 12.103 1.00 97.81 91 PRO A CA 1
ATOM 683 C C . PRO A 1 9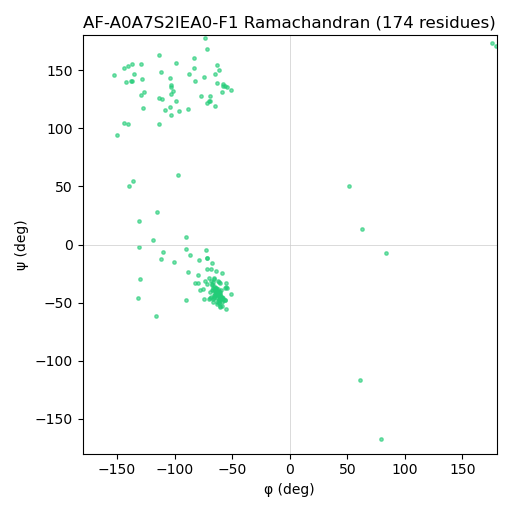1 ? -11.497 16.609 12.882 1.00 97.81 91 PRO A C 1
ATOM 685 O O . PRO A 1 91 ? -11.899 16.620 14.047 1.00 97.81 91 PRO A O 1
ATOM 688 N N . TYR A 1 92 ? -11.135 17.709 12.222 1.00 97.25 92 TYR A N 1
ATOM 689 C CA . TYR A 1 92 ? -11.198 19.071 12.767 1.00 97.25 92 TYR A CA 1
ATOM 690 C C . TYR A 1 92 ? -10.301 19.346 13.987 1.00 97.25 92 TYR A C 1
ATOM 692 O O . TYR A 1 92 ? -10.479 20.376 14.637 1.00 97.25 92 TYR A O 1
ATOM 700 N N . LEU A 1 93 ? -9.346 18.463 14.312 1.00 97.69 93 LEU A N 1
ATOM 701 C CA . LEU A 1 93 ? -8.486 18.623 15.491 1.00 97.69 93 LEU A CA 1
ATOM 702 C C . LEU A 1 93 ? -6.996 18.423 15.204 1.00 97.69 93 LEU A C 1
ATOM 704 O O . LEU A 1 93 ? -6.182 19.218 15.671 1.00 97.69 93 LEU A O 1
ATOM 708 N N . THR A 1 94 ? -6.622 17.377 14.471 1.00 97.44 94 THR A N 1
ATOM 709 C CA . THR A 1 94 ? -5.215 17.082 14.158 1.00 97.44 94 THR A CA 1
ATOM 710 C C . THR A 1 94 ? -4.944 17.243 12.668 1.00 97.44 94 THR A C 1
ATOM 712 O O . THR A 1 94 ? -5.866 17.219 11.856 1.00 97.44 94 THR A O 1
ATOM 715 N N . GLN A 1 95 ? -3.665 17.348 12.307 1.00 95.62 95 GLN A N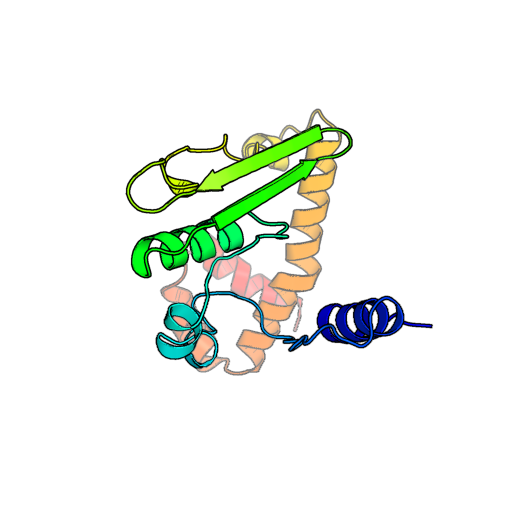 1
ATOM 716 C CA . GLN A 1 95 ? -3.234 17.189 10.917 1.00 95.62 95 GLN A CA 1
ATOM 717 C C . GLN A 1 95 ? -3.533 15.773 10.403 1.00 95.62 95 GLN A C 1
ATOM 719 O O . GLN A 1 95 ? -3.613 14.823 11.195 1.00 95.62 95 GLN A O 1
ATOM 724 N N . SER A 1 96 ? -3.694 15.659 9.089 1.00 95.50 96 SER A N 1
ATOM 725 C CA . SER A 1 96 ? -3.790 14.385 8.378 1.00 95.50 96 SER A CA 1
ATOM 726 C C . SER A 1 96 ? -2.431 13.681 8.321 1.00 95.50 96 SER A C 1
ATOM 728 O O . SER A 1 96 ? -1.399 14.263 8.671 1.00 95.50 96 SER A O 1
ATOM 730 N N . TYR A 1 97 ? -2.413 12.412 7.913 1.00 92.56 97 TYR A N 1
ATOM 731 C CA . TYR A 1 97 ? -1.155 11.694 7.691 1.00 92.56 97 TYR A CA 1
ATOM 732 C C . TYR A 1 97 ? -0.360 12.331 6.538 1.00 92.56 97 TYR A C 1
ATOM 734 O O . TYR A 1 97 ? 0.851 12.519 6.652 1.00 92.56 97 TYR A O 1
ATOM 742 N N . GLY A 1 98 ? -1.048 12.740 5.466 1.00 90.81 98 GLY A N 1
ATOM 743 C CA . GLY A 1 98 ? -0.433 13.325 4.276 1.00 90.81 98 GLY A CA 1
ATOM 744 C C . GLY A 1 98 ? 0.119 14.747 4.423 1.00 90.81 98 GLY A C 1
ATOM 745 O O . GLY A 1 98 ? 0.848 15.198 3.539 1.00 90.81 98 GLY A O 1
ATOM 746 N N . ASP A 1 99 ? -0.188 15.451 5.518 1.00 90.06 99 ASP A N 1
ATOM 747 C CA . ASP A 1 99 ? 0.332 16.805 5.777 1.00 90.06 99 ASP A CA 1
ATOM 748 C C . ASP A 1 99 ? 1.829 16.807 6.131 1.00 90.06 99 ASP A C 1
ATOM 750 O O . ASP A 1 99 ? 2.514 17.822 5.978 1.00 90.06 99 ASP A O 1
ATOM 754 N N . SER A 1 100 ? 2.358 15.666 6.579 1.00 83.12 100 SER A N 1
ATOM 755 C CA . SER A 1 100 ? 3.786 15.451 6.803 1.00 83.12 100 SER A CA 1
ATOM 756 C C . SER A 1 100 ? 4.394 14.622 5.677 1.00 83.12 100 SER A C 1
ATOM 758 O O . SER A 1 100 ? 3.898 13.547 5.354 1.00 83.12 100 SER A O 1
ATOM 760 N N . GLN A 1 101 ? 5.502 15.095 5.102 1.00 77.50 101 GLN A N 1
ATOM 761 C CA . GLN A 1 101 ? 6.262 14.315 4.128 1.00 77.50 101 GLN A CA 1
ATOM 762 C C . GLN A 1 101 ? 7.297 13.445 4.834 1.00 77.50 101 GLN A C 1
ATOM 764 O O . GLN A 1 101 ? 8.244 13.956 5.437 1.00 77.50 101 GLN A O 1
ATOM 769 N N . ASP A 1 102 ? 7.129 12.132 4.707 1.00 78.88 102 ASP A N 1
ATOM 770 C CA . ASP A 1 102 ? 8.189 11.184 5.018 1.00 78.88 102 ASP A CA 1
ATOM 771 C C . ASP A 1 102 ? 9.360 11.372 4.031 1.00 78.88 102 ASP A C 1
ATOM 773 O O . ASP A 1 102 ? 9.141 11.724 2.863 1.00 78.88 102 ASP A O 1
ATOM 777 N N . PRO A 1 103 ? 10.616 11.153 4.465 1.00 79.31 103 PRO A N 1
ATOM 778 C CA . PRO A 1 103 ? 11.756 11.173 3.562 1.00 79.31 103 PRO A CA 1
ATOM 779 C C . PRO A 1 103 ? 11.529 10.196 2.399 1.00 79.31 103 PRO A C 1
ATOM 781 O O . PRO A 1 103 ? 11.090 9.067 2.640 1.00 79.31 103 PRO A O 1
ATOM 784 N N . PRO A 1 104 ? 11.828 10.592 1.150 1.00 77.38 104 PRO A N 1
ATOM 785 C CA . PRO A 1 104 ? 11.730 9.673 0.028 1.00 77.38 104 PRO A CA 1
ATOM 786 C C . PRO A 1 104 ? 12.691 8.499 0.232 1.00 77.38 104 PRO A C 1
ATOM 788 O O . PRO A 1 104 ? 13.754 8.655 0.838 1.00 77.38 104 PRO A O 1
ATOM 791 N N . GLU A 1 105 ? 12.332 7.332 -0.303 1.00 77.50 105 GLU A N 1
ATOM 792 C CA . GLU A 1 105 ? 13.260 6.203 -0.345 1.00 77.50 105 GLU A CA 1
ATOM 793 C C . GLU A 1 105 ? 14.552 6.607 -1.068 1.00 77.50 105 GLU A C 1
ATOM 795 O O . GLU A 1 105 ? 14.529 7.269 -2.113 1.00 77.50 105 GLU A O 1
ATOM 800 N N . GLU A 1 106 ? 15.693 6.210 -0.503 1.00 77.06 106 GLU A N 1
ATOM 801 C CA . GLU A 1 106 ? 16.983 6.429 -1.145 1.00 77.06 106 GLU A CA 1
ATOM 802 C C . GLU A 1 106 ? 17.048 5.615 -2.441 1.00 77.06 106 GLU A C 1
ATOM 804 O O . GLU A 1 106 ? 16.966 4.388 -2.436 1.00 77.06 106 GLU A O 1
ATOM 809 N N . SER A 1 107 ? 17.209 6.307 -3.569 1.00 82.06 107 SER A N 1
ATOM 810 C CA . SER A 1 107 ? 17.413 5.678 -4.874 1.00 82.06 107 SER A CA 1
ATOM 811 C C . SER A 1 107 ? 18.880 5.767 -5.283 1.00 82.06 107 SER A C 1
ATOM 813 O O . SER A 1 107 ? 19.536 6.799 -5.117 1.00 82.06 107 SER A O 1
ATOM 815 N N . ILE A 1 108 ? 19.415 4.675 -5.834 1.00 84.94 108 ILE A N 1
ATOM 816 C CA . ILE A 1 108 ? 20.802 4.631 -6.302 1.00 84.94 108 ILE A CA 1
ATOM 817 C C . ILE A 1 108 ? 20.887 5.376 -7.646 1.00 84.94 108 ILE A C 1
ATOM 819 O O . ILE A 1 108 ? 20.139 5.051 -8.573 1.00 84.94 108 ILE A O 1
ATOM 823 N N . PRO A 1 109 ? 21.807 6.345 -7.817 1.00 87.06 109 PRO A N 1
ATOM 824 C CA . PRO A 1 109 ? 21.944 7.063 -9.079 1.00 87.06 109 PRO A CA 1
ATOM 825 C C . PRO A 1 109 ? 22.231 6.127 -10.262 1.00 87.06 109 PRO A C 1
ATOM 827 O O . PRO A 1 109 ? 23.120 5.275 -10.200 1.00 87.06 109 PRO A O 1
ATOM 830 N N . LEU A 1 110 ? 21.554 6.352 -11.394 1.00 85.12 110 LEU A N 1
ATOM 831 C CA . LEU A 1 110 ? 21.704 5.535 -12.610 1.00 85.12 110 LEU A CA 1
ATOM 832 C C . LEU A 1 110 ? 23.157 5.433 -13.103 1.00 85.12 110 LEU A C 1
ATOM 834 O O . LEU A 1 110 ? 23.575 4.384 -13.591 1.00 85.12 110 LEU A O 1
ATOM 838 N N . CYS A 1 111 ? 23.945 6.504 -12.978 1.00 84.75 111 CYS A N 1
ATOM 839 C CA . CYS A 1 111 ? 25.359 6.494 -13.363 1.00 84.75 111 CYS A CA 1
ATOM 840 C C . CYS A 1 111 ? 26.185 5.518 -12.511 1.00 84.75 111 CYS A C 1
ATOM 842 O O . CYS A 1 111 ? 27.060 4.835 -13.046 1.00 84.75 111 CYS A O 1
ATOM 844 N N . THR A 1 112 ? 25.877 5.423 -11.215 1.00 87.75 112 THR A N 1
ATOM 845 C CA . THR A 1 112 ? 26.516 4.494 -10.279 1.00 87.75 112 THR A CA 1
ATOM 846 C C . THR A 1 112 ? 26.179 3.054 -10.643 1.00 87.75 112 THR A C 1
ATOM 848 O O . THR A 1 112 ? 27.088 2.238 -10.757 1.00 87.75 112 THR A O 1
ATOM 851 N N . LEU A 1 113 ? 24.902 2.760 -10.914 1.00 87.12 113 LEU A N 1
ATOM 852 C CA . LEU A 1 113 ? 24.457 1.420 -11.317 1.00 87.12 113 LEU A CA 1
ATOM 853 C C . LEU A 1 113 ? 25.088 0.965 -12.637 1.00 87.12 113 LEU A C 1
ATOM 855 O O . LEU A 1 113 ? 25.480 -0.190 -12.769 1.00 87.12 113 LEU A O 1
ATOM 859 N N . LYS A 1 114 ? 25.193 1.865 -13.622 1.00 85.12 114 LYS A N 1
ATOM 860 C CA . LYS A 1 114 ? 25.640 1.500 -14.975 1.00 85.12 114 LYS A CA 1
ATOM 861 C C . LYS A 1 114 ? 27.152 1.417 -15.143 1.00 85.12 114 LYS A C 1
ATOM 863 O O . LYS A 1 114 ? 27.606 0.627 -15.965 1.00 85.12 114 LYS A O 1
ATOM 868 N N . HIS A 1 115 ? 27.921 2.243 -14.435 1.00 87.81 115 HIS A N 1
ATOM 869 C CA . HIS A 1 115 ? 29.348 2.407 -14.742 1.00 87.81 115 HIS A CA 1
ATOM 870 C C . HIS A 1 115 ? 30.272 2.283 -13.530 1.00 87.81 115 HIS A C 1
ATOM 872 O O . HIS A 1 115 ? 31.411 1.854 -13.697 1.00 87.81 115 HIS A O 1
ATOM 878 N N . PHE A 1 116 ? 29.814 2.645 -12.326 1.00 92.19 116 PHE A N 1
ATOM 879 C CA . PHE A 1 116 ? 30.692 2.778 -11.156 1.00 92.19 116 PHE A CA 1
ATOM 880 C C . PHE A 1 116 ? 30.104 2.157 -9.868 1.00 92.19 116 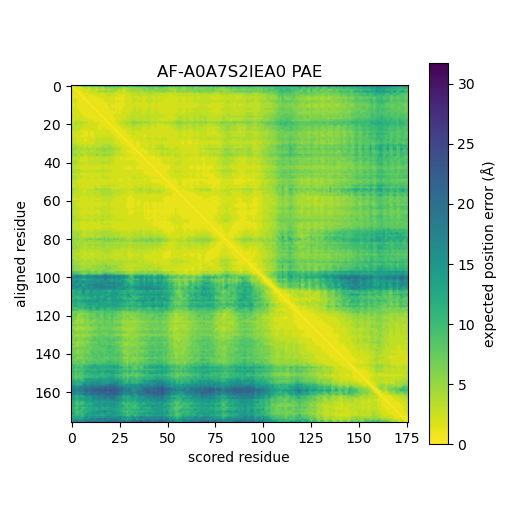PHE A C 1
ATOM 882 O O . PHE A 1 116 ? 29.998 2.847 -8.843 1.00 92.19 116 PHE A O 1
ATOM 889 N N . PRO A 1 117 ? 29.713 0.866 -9.876 1.00 91.50 117 PRO A N 1
ATOM 890 C CA . PRO A 1 117 ? 29.239 0.202 -8.670 1.00 91.50 117 PRO A CA 1
ATOM 891 C C . PRO A 1 117 ? 30.405 0.004 -7.693 1.00 91.50 117 PRO A C 1
ATOM 893 O O . PRO A 1 117 ? 31.453 -0.527 -8.047 1.00 91.50 117 PRO A O 1
ATOM 896 N N . HIS A 1 118 ? 30.218 0.441 -6.451 1.00 93.25 118 HIS A N 1
ATOM 897 C CA . HIS A 1 118 ? 31.226 0.371 -5.389 1.00 93.25 118 HIS A CA 1
ATOM 898 C C . HIS A 1 118 ? 30.684 -0.222 -4.079 1.00 93.25 118 HIS A C 1
ATOM 900 O O . HIS A 1 118 ? 31.441 -0.393 -3.129 1.00 93.25 118 HIS A O 1
ATOM 906 N N . ALA A 1 119 ? 29.392 -0.546 -4.035 1.00 94.38 119 ALA A N 1
ATOM 907 C CA . ALA A 1 119 ? 28.718 -1.196 -2.919 1.00 94.38 119 ALA A CA 1
ATOM 908 C C . ALA A 1 119 ? 27.925 -2.401 -3.447 1.00 94.38 119 ALA A C 1
ATOM 910 O O . ALA A 1 119 ? 27.573 -2.442 -4.634 1.00 94.38 119 ALA A O 1
ATOM 911 N N . ILE A 1 120 ? 27.670 -3.396 -2.595 1.00 95.50 120 ILE A N 1
ATOM 912 C CA . ILE A 1 120 ? 27.020 -4.644 -3.023 1.00 95.50 120 ILE A CA 1
ATOM 913 C C . ILE A 1 120 ? 25.580 -4.386 -3.478 1.00 95.50 120 ILE A C 1
ATOM 915 O O . ILE A 1 120 ? 25.138 -4.949 -4.478 1.00 95.50 120 ILE A O 1
ATOM 919 N N . GLU A 1 121 ? 24.896 -3.450 -2.825 1.00 93.94 121 GLU A N 1
ATOM 920 C CA . GLU A 1 121 ? 23.546 -2.981 -3.126 1.00 93.94 121 GLU A CA 1
ATOM 921 C C . GLU A 1 121 ? 23.429 -2.518 -4.583 1.00 93.94 121 GLU A C 1
ATOM 923 O O . GLU A 1 121 ? 22.446 -2.818 -5.254 1.00 93.94 121 GLU A O 1
ATOM 928 N N . HIS A 1 122 ? 24.470 -1.875 -5.124 1.00 94.81 122 HIS A N 1
ATOM 929 C CA . HIS A 1 122 ? 24.484 -1.422 -6.517 1.00 94.81 122 HIS A CA 1
ATOM 930 C C . HIS A 1 122 ? 24.501 -2.597 -7.495 1.00 94.81 122 HIS A C 1
ATOM 932 O O . HIS A 1 122 ? 23.842 -2.553 -8.529 1.00 94.81 122 HIS A O 1
ATOM 938 N N . THR A 1 123 ? 25.249 -3.656 -7.174 1.00 94.94 123 THR A N 1
ATOM 939 C CA . THR A 1 123 ? 25.308 -4.857 -8.020 1.00 94.94 123 THR A CA 1
ATOM 940 C C . THR A 1 123 ? 24.029 -5.685 -7.929 1.00 94.94 123 THR A C 1
ATOM 942 O O . THR A 1 123 ? 23.628 -6.283 -8.924 1.00 94.94 123 THR A O 1
ATOM 945 N N . ILE A 1 124 ? 23.361 -5.677 -6.769 1.00 95.38 124 ILE A N 1
ATOM 946 C CA . ILE A 1 124 ? 22.053 -6.313 -6.572 1.00 95.38 124 ILE A CA 1
ATOM 947 C C . ILE A 1 124 ? 20.992 -5.588 -7.402 1.00 95.38 124 ILE A C 1
ATOM 949 O O . ILE A 1 124 ? 20.273 -6.236 -8.160 1.00 95.38 124 ILE A O 1
ATOM 953 N N . GLU A 1 125 ? 20.931 -4.257 -7.316 1.00 93.69 125 GLU A N 1
ATOM 954 C CA . GLU A 1 125 ? 19.966 -3.472 -8.090 1.00 93.69 125 GLU A CA 1
ATOM 955 C C . GLU A 1 125 ? 20.236 -3.578 -9.598 1.00 93.69 125 GLU A C 1
ATOM 957 O O . GLU A 1 125 ? 19.308 -3.773 -10.379 1.00 93.69 125 GLU A O 1
ATOM 962 N N . TRP A 1 126 ? 21.508 -3.567 -10.015 1.00 93.62 126 TRP A N 1
ATOM 963 C CA . TRP A 1 126 ? 21.884 -3.837 -11.407 1.00 93.62 126 TRP A CA 1
ATOM 964 C C . TRP A 1 126 ? 21.409 -5.219 -11.876 1.00 93.62 126 TRP A C 1
ATOM 966 O O . TRP A 1 126 ? 20.856 -5.346 -12.967 1.00 93.62 126 TRP A O 1
ATOM 976 N N . ALA A 1 127 ? 21.595 -6.262 -11.059 1.00 95.50 127 ALA A N 1
ATOM 977 C CA . ALA A 1 127 ? 21.182 -7.618 -11.410 1.00 95.50 127 ALA A CA 1
ATOM 978 C C . ALA A 1 127 ? 19.654 -7.751 -11.500 1.00 95.50 127 ALA A C 1
ATOM 980 O O . ALA A 1 127 ? 19.155 -8.438 -12.392 1.00 95.50 127 ALA A O 1
ATOM 981 N N . ARG A 1 128 ? 18.914 -7.075 -10.612 1.00 95.12 128 ARG A N 1
ATOM 982 C CA . ARG A 1 128 ? 17.449 -6.994 -10.654 1.00 95.12 128 ARG A CA 1
ATOM 983 C C . ARG A 1 128 ? 16.966 -6.322 -11.941 1.00 95.12 128 ARG A C 1
ATOM 985 O O . ARG A 1 128 ? 16.119 -6.893 -12.622 1.00 95.12 128 ARG A O 1
ATOM 992 N N . ASP A 1 129 ? 17.518 -5.160 -12.291 1.00 92.25 129 ASP A N 1
ATOM 993 C CA . ASP A 1 129 ? 17.173 -4.436 -13.526 1.00 92.25 129 ASP A CA 1
ATOM 994 C C . ASP A 1 129 ? 17.478 -5.287 -14.771 1.00 92.25 129 ASP A C 1
ATOM 996 O O . ASP A 1 129 ? 16.657 -5.419 -15.680 1.00 92.25 129 ASP A O 1
ATOM 1000 N N . HIS A 1 130 ? 18.627 -5.971 -14.775 1.00 93.75 130 HIS A N 1
ATOM 1001 C CA . HIS A 1 130 ? 19.001 -6.868 -15.866 1.00 93.75 130 HIS A CA 1
ATOM 1002 C C . HIS A 1 130 ? 18.052 -8.069 -15.998 1.00 93.75 130 HIS A C 1
ATOM 1004 O O . HIS A 1 130 ? 17.704 -8.470 -17.111 1.00 93.75 130 HIS A O 1
ATOM 1010 N N . PHE A 1 131 ? 17.610 -8.638 -14.873 1.00 96.12 131 PHE A N 1
ATOM 1011 C CA . PHE A 1 131 ? 16.620 -9.710 -14.856 1.00 96.12 131 PHE A CA 1
ATOM 1012 C C . PHE A 1 131 ? 15.274 -9.240 -15.424 1.00 96.12 131 PHE A C 1
ATOM 1014 O O . PHE A 1 131 ? 14.732 -9.893 -16.318 1.00 96.12 131 PHE A O 1
ATOM 1021 N N . GLU A 1 132 ? 14.765 -8.099 -14.956 1.00 94.81 132 GLU A N 1
ATOM 1022 C CA . GLU A 1 132 ? 13.501 -7.519 -15.424 1.00 94.81 132 GLU A CA 1
ATOM 1023 C C . GLU A 1 132 ? 13.545 -7.275 -16.939 1.00 94.81 132 GLU A C 1
ATOM 1025 O O . GLU A 1 132 ? 12.653 -7.691 -17.682 1.00 94.81 132 GLU A O 1
ATOM 1030 N N . GLN A 1 133 ? 14.642 -6.695 -17.435 1.00 91.19 133 GLN A N 1
ATOM 1031 C CA . GLN A 1 133 ? 14.814 -6.419 -18.856 1.00 91.19 133 GLN A CA 1
ATOM 1032 C C . GLN A 1 133 ? 14.796 -7.695 -19.713 1.00 91.19 133 GLN A C 1
ATOM 1034 O O . GLN A 1 133 ? 14.155 -7.724 -20.769 1.00 91.19 133 GLN A O 1
ATOM 1039 N N . LEU A 1 134 ? 15.518 -8.738 -19.296 1.00 92.50 134 LEU A N 1
ATOM 1040 C CA . LEU A 1 134 ? 15.683 -9.960 -20.087 1.00 92.50 134 LEU A CA 1
ATOM 1041 C C . LEU A 1 134 ? 14.465 -10.880 -20.035 1.00 92.50 134 LEU A C 1
ATOM 1043 O O . LEU A 1 134 ? 14.122 -11.482 -21.053 1.00 92.50 134 LEU A O 1
ATOM 1047 N N . PHE A 1 135 ? 13.831 -11.007 -18.870 1.00 94.75 135 PHE A N 1
ATOM 1048 C CA . PHE A 1 135 ? 12.832 -12.048 -18.622 1.00 94.75 135 PHE A CA 1
ATOM 1049 C C . PHE A 1 135 ? 11.408 -11.519 -18.463 1.00 94.75 135 PHE A C 1
ATOM 1051 O O . PHE A 1 135 ? 10.472 -12.314 -18.531 1.00 94.75 135 PHE A O 1
ATOM 1058 N N . VAL A 1 136 ? 11.224 -10.206 -18.301 1.00 94.31 136 VAL A N 1
ATOM 1059 C CA . VAL A 1 136 ? 9.896 -9.596 -18.170 1.00 94.31 136 VAL A CA 1
ATOM 1060 C C . VAL A 1 136 ? 9.609 -8.663 -19.339 1.00 94.31 136 VAL A C 1
ATOM 1062 O O . VAL A 1 136 ? 8.697 -8.935 -20.121 1.00 94.31 136 VAL A O 1
ATOM 1065 N N . GLU A 1 137 ? 10.406 -7.609 -19.514 1.00 92.62 137 GLU A N 1
ATOM 1066 C CA . GLU A 1 137 ? 10.136 -6.591 -20.534 1.00 92.62 137 GLU A CA 1
ATOM 1067 C C . GLU A 1 137 ? 10.344 -7.124 -21.951 1.00 92.62 137 GLU A C 1
ATOM 1069 O O . GLU A 1 137 ? 9.473 -6.955 -22.802 1.00 92.62 137 GLU A O 1
ATOM 1074 N N . SER A 1 138 ? 11.448 -7.832 -22.212 1.00 92.81 138 SER A N 1
ATOM 1075 C CA . SER A 1 138 ? 11.719 -8.358 -23.556 1.00 92.81 138 SER A CA 1
ATOM 1076 C C . SER A 1 138 ? 10.643 -9.358 -24.032 1.00 92.81 138 SER A C 1
ATOM 1078 O O . SER A 1 138 ? 10.103 -9.167 -25.125 1.00 92.81 138 SER A O 1
ATOM 1080 N N . PRO A 1 139 ? 10.218 -10.363 -23.234 1.00 94.50 139 PRO A N 1
ATOM 1081 C CA . PRO A 1 139 ? 9.104 -11.230 -23.621 1.00 94.50 139 PRO A CA 1
ATOM 1082 C C . PRO A 1 139 ? 7.759 -10.497 -23.722 1.00 94.50 139 PRO A C 1
ATOM 1084 O O . PRO A 1 139 ? 6.972 -10.792 -24.622 1.00 94.50 139 PRO A O 1
ATOM 1087 N N . ARG A 1 140 ? 7.475 -9.530 -22.835 1.00 93.44 140 ARG A N 1
ATOM 1088 C CA . ARG A 1 140 ? 6.245 -8.719 -22.899 1.00 93.44 140 ARG A CA 1
ATOM 1089 C C . ARG A 1 140 ? 6.173 -7.917 -24.196 1.00 93.44 140 ARG A C 1
ATOM 1091 O O . ARG A 1 140 ? 5.113 -7.847 -24.819 1.00 93.44 140 ARG A O 1
ATOM 1098 N N . GLU A 1 141 ? 7.295 -7.353 -24.615 1.00 91.38 141 GLU A N 1
ATOM 1099 C CA . GLU A 1 141 ? 7.422 -6.602 -25.857 1.00 91.38 141 GLU A CA 1
ATOM 1100 C C . GLU A 1 141 ? 7.121 -7.488 -27.077 1.00 91.38 141 GLU A C 1
ATOM 1102 O O . GLU A 1 141 ? 6.297 -7.132 -27.922 1.00 91.38 141 GLU A O 1
ATOM 1107 N N . VAL A 1 142 ? 7.713 -8.687 -27.128 1.00 93.81 142 VAL A N 1
ATOM 1108 C CA . VAL A 1 142 ? 7.449 -9.683 -28.181 1.00 93.81 142 VAL A CA 1
ATOM 1109 C C . VAL A 1 142 ? 5.982 -10.103 -28.184 1.00 93.81 142 VAL A C 1
ATOM 1111 O O . VAL A 1 142 ? 5.358 -10.121 -29.240 1.00 93.81 142 VAL A O 1
ATOM 1114 N N . ASN A 1 143 ? 5.397 -10.388 -27.019 1.00 94.81 143 ASN A N 1
ATOM 1115 C CA . ASN A 1 143 ? 3.986 -10.766 -26.909 1.00 94.81 143 ASN A CA 1
ATOM 1116 C C . ASN A 1 143 ? 3.052 -9.646 -27.386 1.00 94.81 143 ASN A C 1
ATOM 1118 O O . ASN A 1 143 ? 2.049 -9.916 -28.049 1.00 94.81 143 ASN A O 1
ATOM 1122 N N . THR A 1 144 ? 3.392 -8.389 -27.098 1.00 93.12 144 THR A N 1
ATOM 1123 C CA . THR A 1 144 ? 2.640 -7.223 -27.582 1.00 93.12 144 THR A CA 1
ATOM 1124 C C . THR A 1 144 ? 2.695 -7.144 -29.106 1.00 93.12 144 THR A C 1
ATOM 1126 O O . THR A 1 144 ? 1.656 -6.994 -29.750 1.00 93.12 144 THR A O 1
ATOM 1129 N N . PHE A 1 145 ? 3.883 -7.322 -29.694 1.00 93.88 145 PHE A N 1
ATOM 1130 C CA . PHE A 1 145 ? 4.046 -7.391 -31.145 1.00 93.88 145 PHE A CA 1
ATOM 1131 C C . PHE A 1 145 ? 3.274 -8.567 -31.761 1.00 93.88 145 PHE A C 1
ATOM 1133 O O . PHE A 1 145 ? 2.596 -8.381 -32.764 1.00 93.88 145 PHE A O 1
ATOM 1140 N N . LEU A 1 146 ? 3.332 -9.759 -31.161 1.00 94.50 146 LEU A N 1
ATOM 1141 C CA . LEU A 1 146 ? 2.633 -10.953 -31.649 1.00 94.50 146 LEU A CA 1
ATOM 1142 C C . LEU A 1 146 ? 1.105 -10.831 -31.568 1.00 94.50 146 LEU A C 1
ATOM 1144 O O . LEU A 1 146 ? 0.409 -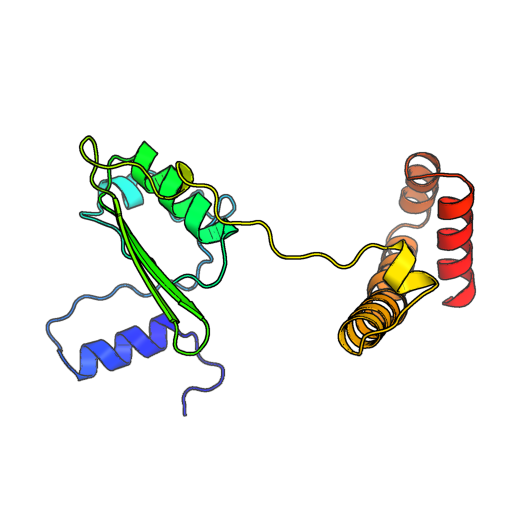11.423 -32.391 1.00 94.50 146 LEU A O 1
ATOM 1148 N N . THR A 1 147 ? 0.586 -10.067 -30.603 1.00 95.88 147 THR A N 1
ATOM 1149 C CA . THR A 1 147 ? -0.858 -9.841 -30.438 1.00 95.88 147 THR A CA 1
ATOM 1150 C C . THR A 1 147 ? -1.419 -8.968 -31.561 1.00 95.88 147 THR A C 1
ATOM 1152 O O . THR A 1 147 ? -2.443 -9.309 -32.149 1.00 95.88 147 THR A O 1
ATOM 1155 N N . ASP A 1 148 ? -0.749 -7.856 -31.882 1.00 94.69 148 ASP A N 1
ATOM 1156 C CA . ASP A 1 148 ? -1.108 -7.006 -33.022 1.00 94.69 148 ASP A CA 1
ATOM 1157 C C . ASP A 1 148 ? 0.132 -6.301 -33.607 1.00 94.69 148 ASP A C 1
ATOM 1159 O O . ASP A 1 148 ? 0.499 -5.196 -33.178 1.00 94.69 148 ASP A O 1
ATOM 1163 N N . PRO A 1 149 ? 0.756 -6.893 -34.644 1.00 93.69 149 PRO A N 1
ATOM 1164 C CA . PRO A 1 149 ? 1.938 -6.315 -35.273 1.00 93.69 149 PRO A CA 1
ATOM 1165 C C . PRO A 1 149 ? 1.689 -4.930 -35.881 1.00 93.69 149 PRO A C 1
ATOM 1167 O O . PRO A 1 149 ? 2.588 -4.088 -35.897 1.00 93.69 149 PRO A O 1
ATOM 1170 N N . LYS A 1 150 ? 0.479 -4.667 -36.400 1.00 93.81 150 LYS A N 1
ATOM 1171 C CA . LYS A 1 150 ? 0.167 -3.399 -37.077 1.00 93.81 150 LYS A CA 1
ATOM 1172 C C . LYS A 1 150 ? 0.014 -2.275 -36.064 1.00 93.81 150 LYS A C 1
ATOM 1174 O O . LYS A 1 150 ? 0.599 -1.210 -36.259 1.00 93.81 150 LYS A O 1
ATOM 1179 N N . ALA A 1 151 ? -0.736 -2.511 -34.988 1.00 92.88 151 ALA A N 1
ATOM 1180 C CA . ALA A 1 151 ? -0.897 -1.527 -33.923 1.00 92.88 151 ALA A CA 1
ATOM 1181 C C . ALA A 1 151 ? 0.433 -1.236 -33.219 1.00 92.88 151 ALA A C 1
ATOM 1183 O O . ALA A 1 151 ? 0.734 -0.075 -32.941 1.00 92.88 151 ALA A O 1
ATOM 1184 N N . TYR A 1 152 ? 1.255 -2.264 -32.991 1.00 91.62 152 TYR A N 1
ATOM 1185 C CA . TYR A 1 152 ? 2.587 -2.098 -32.418 1.00 91.62 152 TYR A CA 1
ATOM 1186 C C . TYR A 1 152 ? 3.472 -1.182 -33.280 1.00 91.62 152 TYR A C 1
ATOM 1188 O O . TYR A 1 152 ? 3.990 -0.175 -32.795 1.00 91.62 152 TYR A O 1
ATOM 1196 N N . LEU A 1 153 ? 3.597 -1.478 -34.580 1.00 91.12 153 LEU A N 1
ATOM 1197 C CA . LEU A 1 153 ? 4.422 -0.681 -35.495 1.00 91.12 153 LEU A CA 1
ATOM 1198 C C . LEU A 1 153 ? 3.884 0.742 -35.691 1.00 91.12 153 LEU A C 1
ATOM 1200 O O . LEU A 1 153 ? 4.671 1.653 -35.931 1.00 91.12 153 LEU A O 1
ATOM 1204 N N . ALA A 1 154 ? 2.571 0.950 -35.571 1.00 91.62 154 ALA A N 1
ATOM 1205 C CA . ALA A 1 154 ? 1.967 2.279 -35.622 1.00 91.62 154 ALA A CA 1
ATOM 1206 C C . ALA A 1 154 ? 2.259 3.116 -34.363 1.00 91.62 154 ALA A C 1
ATOM 1208 O O . ALA A 1 154 ? 2.412 4.332 -34.467 1.00 91.62 154 ALA A O 1
ATOM 1209 N N . LYS A 1 155 ? 2.356 2.483 -33.185 1.00 90.38 155 LYS A N 1
ATOM 1210 C CA . LYS A 1 155 ? 2.687 3.158 -31.918 1.00 90.38 155 LYS A CA 1
ATOM 1211 C C . LYS A 1 155 ? 4.178 3.435 -31.758 1.00 90.38 155 LYS A C 1
ATOM 1213 O O . LYS A 1 155 ? 4.541 4.462 -31.191 1.00 90.38 155 LYS A O 1
ATOM 1218 N N . LEU A 1 156 ? 5.042 2.571 -32.286 1.00 87.88 156 LEU A N 1
ATOM 1219 C CA . LEU A 1 156 ? 6.491 2.659 -32.089 1.00 87.88 156 LEU A CA 1
ATOM 1220 C C . LEU A 1 156 ? 7.100 4.052 -32.396 1.00 87.88 156 LEU A C 1
ATOM 1222 O O . LEU A 1 156 ? 7.890 4.522 -31.579 1.00 87.88 156 LEU A O 1
ATOM 1226 N N . PRO A 1 157 ? 6.730 4.768 -33.482 1.00 86.94 157 PRO A N 1
ATOM 1227 C CA . PRO A 1 157 ? 7.259 6.105 -33.766 1.00 86.94 157 PRO A CA 1
ATOM 1228 C C . PRO A 1 157 ? 6.885 7.161 -32.719 1.00 86.94 157 PRO A C 1
ATOM 1230 O O . PRO A 1 157 ? 7.565 8.179 -32.617 1.00 86.94 157 PRO A O 1
ATOM 1233 N N . THR A 1 158 ? 5.808 6.935 -31.960 1.00 85.06 158 THR A N 1
ATOM 1234 C CA . THR A 1 158 ? 5.321 7.853 -30.917 1.00 85.06 158 THR A CA 1
ATOM 1235 C C . THR A 1 158 ? 5.984 7.623 -29.557 1.00 85.06 158 THR A C 1
ATOM 1237 O O . THR A 1 158 ? 5.831 8.445 -28.657 1.00 85.06 158 THR A O 1
ATOM 1240 N N . GLU A 1 159 ? 6.758 6.545 -29.405 1.00 78.44 159 GLU A N 1
ATOM 1241 C CA . GLU A 1 159 ? 7.329 6.125 -28.126 1.00 78.44 159 GLU A CA 1
ATOM 1242 C C . GLU A 1 159 ? 8.863 6.245 -28.130 1.00 78.44 159 GLU A C 1
ATOM 1244 O O . GLU A 1 159 ? 9.588 5.412 -28.678 1.00 78.44 159 GLU A O 1
ATOM 1249 N N . GLY A 1 160 ? 9.370 7.287 -27.465 1.00 76.81 160 GLY A N 1
ATOM 1250 C CA . GLY A 1 160 ? 10.793 7.457 -27.167 1.00 76.81 160 GLY A CA 1
ATOM 1251 C C . GLY A 1 160 ? 11.655 7.969 -28.326 1.00 76.81 160 GLY A C 1
ATOM 1252 O O . GLY A 1 160 ? 11.174 8.483 -29.332 1.00 76.81 160 GLY A O 1
ATOM 1253 N N . THR A 1 161 ? 12.974 7.871 -28.148 1.00 86.00 161 THR A N 1
ATOM 1254 C CA . THR A 1 161 ? 13.960 8.320 -29.146 1.00 86.00 161 THR A CA 1
ATOM 1255 C C . THR A 1 161 ? 14.199 7.251 -30.214 1.00 86.00 161 THR A C 1
ATOM 1257 O O . THR A 1 161 ? 13.981 6.065 -29.966 1.00 86.00 161 THR A O 1
ATOM 1260 N N . GLY A 1 162 ? 14.733 7.633 -31.381 1.00 85.06 162 GLY A N 1
ATOM 1261 C CA . GLY A 1 162 ? 15.045 6.680 -32.458 1.00 85.06 162 GLY A CA 1
ATOM 1262 C C . GLY A 1 162 ? 15.960 5.524 -32.021 1.00 85.06 162 GLY A C 1
ATOM 1263 O O . GLY A 1 162 ? 15.785 4.389 -32.461 1.00 85.06 162 GLY A O 1
ATOM 1264 N N . THR A 1 163 ? 16.881 5.769 -31.084 1.00 85.75 163 THR A N 1
ATOM 1265 C CA . THR A 1 163 ? 17.731 4.723 -30.490 1.00 85.75 163 THR A CA 1
ATOM 1266 C C . THR A 1 163 ? 16.910 3.706 -29.696 1.00 85.75 163 THR A C 1
ATOM 1268 O O . THR A 1 163 ? 17.116 2.501 -29.833 1.00 85.75 163 THR A O 1
ATOM 1271 N N . THR A 1 164 ? 15.951 4.179 -28.897 1.00 83.94 164 THR A N 1
ATOM 1272 C CA . THR A 1 164 ? 15.044 3.334 -28.107 1.00 83.94 164 THR A CA 1
ATOM 1273 C C . THR A 1 164 ? 14.141 2.501 -29.015 1.00 83.94 164 THR A C 1
ATOM 1275 O O . THR A 1 164 ? 13.988 1.300 -28.805 1.00 83.94 164 THR A O 1
ATOM 1278 N N . GLN A 1 165 ? 13.605 3.109 -30.075 1.00 88.00 165 GLN A N 1
ATOM 1279 C CA . GLN A 1 165 ? 12.780 2.418 -31.070 1.00 88.00 165 GLN A CA 1
ATOM 1280 C C . GLN A 1 165 ? 13.556 1.282 -31.751 1.00 88.00 165 GLN A C 1
ATOM 1282 O O . GLN A 1 165 ? 13.066 0.158 -31.862 1.00 88.00 165 GLN A O 1
ATOM 1287 N N . LEU A 1 166 ? 14.807 1.545 -32.143 1.00 87.31 166 LEU A N 1
ATOM 1288 C CA . LEU A 1 166 ? 15.678 0.543 -32.753 1.00 87.31 166 LEU A CA 1
ATOM 1289 C C . LEU A 1 166 ? 16.025 -0.595 -31.780 1.00 87.31 166 LEU A C 1
ATOM 1291 O O . LEU A 1 166 ? 16.071 -1.757 -32.180 1.00 87.31 166 LEU A O 1
ATOM 1295 N N . GLN A 1 167 ? 16.256 -0.290 -30.501 1.00 86.19 167 GLN A N 1
ATOM 1296 C CA . GLN A 1 167 ? 16.492 -1.307 -29.471 1.00 86.19 167 GLN A CA 1
ATOM 1297 C C . GLN A 1 167 ? 15.290 -2.239 -29.299 1.00 86.19 167 GLN A C 1
ATOM 1299 O O . GLN A 1 167 ? 15.478 -3.452 -29.232 1.00 86.19 167 GLN A O 1
ATOM 1304 N N . ARG A 1 168 ? 14.070 -1.695 -29.302 1.00 88.38 168 ARG A N 1
ATOM 1305 C CA . ARG A 1 168 ? 12.829 -2.476 -29.193 1.00 88.38 168 ARG A CA 1
ATOM 1306 C C . ARG A 1 168 ? 12.607 -3.380 -30.403 1.00 88.38 168 ARG A C 1
ATOM 1308 O O . ARG A 1 168 ? 12.400 -4.578 -30.237 1.00 88.38 168 ARG A O 1
ATOM 1315 N N . LEU A 1 169 ? 12.794 -2.863 -31.620 1.00 89.75 169 LEU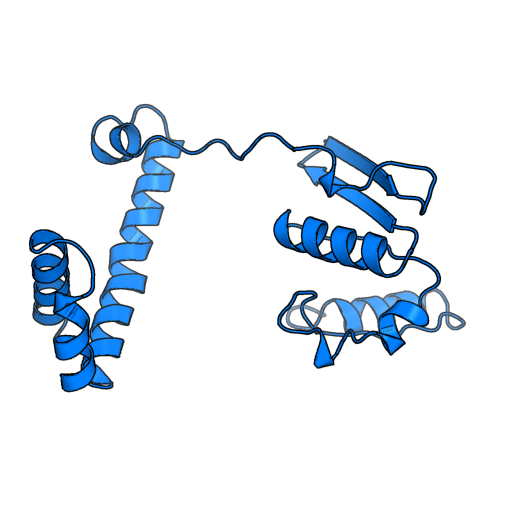 A N 1
ATOM 1316 C CA . LEU A 1 169 ? 12.739 -3.688 -32.835 1.00 89.75 169 LEU A CA 1
ATOM 1317 C C . LEU A 1 169 ? 13.792 -4.800 -32.835 1.00 89.75 169 LEU A C 1
ATOM 1319 O O . LEU A 1 169 ? 13.507 -5.929 -33.231 1.00 89.75 169 LEU A O 1
ATOM 1323 N N . ASN A 1 170 ? 15.008 -4.502 -32.376 1.00 90.12 170 ASN A N 1
ATOM 1324 C CA . ASN A 1 170 ? 16.060 -5.507 -32.252 1.00 90.12 170 ASN A CA 1
ATOM 1325 C C . ASN A 1 170 ? 15.746 -6.553 -31.177 1.00 90.12 170 ASN A C 1
ATOM 1327 O O . ASN A 1 170 ? 16.117 -7.710 -31.356 1.00 90.12 170 ASN A O 1
ATOM 1331 N N . CYS A 1 171 ? 15.079 -6.167 -30.087 1.00 88.25 171 CYS A N 1
ATOM 1332 C CA . CYS A 1 171 ? 14.591 -7.092 -29.067 1.00 88.25 171 CYS A CA 1
ATOM 1333 C C . CYS A 1 171 ? 13.594 -8.083 -29.680 1.00 88.25 171 CYS A C 1
ATOM 1335 O O . CYS A 1 171 ? 13.846 -9.288 -29.654 1.00 88.25 171 CYS A O 1
ATOM 1337 N N . VAL A 1 172 ? 12.555 -7.575 -30.354 1.00 90.69 172 VAL A N 1
ATOM 1338 C CA . VAL A 1 172 ? 11.557 -8.406 -31.045 1.00 90.69 172 VAL A CA 1
ATOM 1339 C C . VAL A 1 172 ? 12.226 -9.334 -32.060 1.00 90.69 172 VAL A C 1
ATOM 1341 O O . VAL A 1 172 ? 12.003 -10.539 -32.044 1.00 90.69 172 VAL A O 1
ATOM 1344 N N . LYS A 1 173 ? 13.125 -8.801 -32.895 1.00 91.62 173 LYS A N 1
ATOM 1345 C CA . LYS A 1 173 ? 13.848 -9.585 -33.906 1.00 91.62 173 LYS A CA 1
ATOM 1346 C C . LYS A 1 173 ? 14.746 -10.681 -33.320 1.00 91.62 173 LYS A C 1
ATOM 1348 O O . LYS A 1 173 ? 14.998 -11.663 -34.002 1.00 91.62 173 LYS A O 1
ATOM 1353 N N . ARG A 1 174 ? 15.307 -10.494 -32.122 1.00 88.69 174 ARG A N 1
ATOM 1354 C CA . ARG A 1 174 ? 16.200 -11.484 -31.490 1.00 88.69 174 ARG A CA 1
ATOM 1355 C C . ARG A 1 174 ? 15.449 -12.636 -30.831 1.00 88.69 174 ARG A C 1
ATOM 1357 O O . ARG A 1 174 ? 16.052 -13.686 -30.638 1.00 88.69 174 ARG A O 1
ATOM 1364 N N . MET A 1 175 ? 14.210 -12.400 -30.410 1.00 85.00 175 MET A N 1
ATOM 1365 C CA . MET A 1 175 ? 13.412 -13.354 -29.636 1.00 85.00 175 MET A CA 1
ATOM 1366 C C . MET A 1 175 ? 12.379 -14.122 -30.471 1.00 85.00 175 MET A C 1
ATOM 1368 O O . MET A 1 175 ? 11.854 -15.12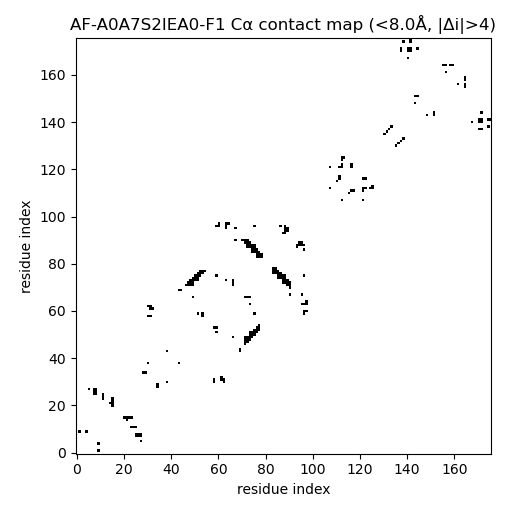1 -29.984 1.00 85.00 175 MET A O 1
ATOM 1372 N N . LEU A 1 176 ? 12.094 -13.660 -31.691 1.00 82.12 176 LEU A N 1
ATOM 1373 C CA . LEU A 1 176 ? 11.349 -14.395 -32.719 1.00 82.12 176 LEU A CA 1
ATOM 1374 C C . LEU A 1 176 ? 12.279 -15.316 -33.515 1.00 82.12 176 LEU A C 1
ATOM 1376 O O . LEU A 1 176 ? 11.831 -16.437 -33.840 1.00 82.12 176 LEU A O 1
#

pLDDT: mean 93.34, std 5.29, range [76.81, 98.62]

Sequence (176 aa):
SDVGKPKSSTAAKAAQAMNSSLKVEAMEVRVGSDTEDTFDDAFWYSLNGVVNALDNIQARMYVDSRCVWFSKPLLESGTLGTKANSQVVLPYLTQSYGDSQDPPEESIPLCTLKHFPHAIEHTIEWARDHFEQLFVESPREVNTFLTDPKAYLAKLPTEGTGTTQLQRLNCVKRML

Foldseek 3Di:
DCPPPQPQVVVVVVVCVVPVVDDDDGDPDDDDPVCCVPCDPVVLLPDQAEEDPDDDPRNLVRVLVSCQVNQHKYWDKDDDDPDIDIDIDHRPPDDTPVVDDDDDPDDDDPCCLPPNPDDVVSVVVNVVVVCCVPPPVLVVLLVVCVVPVVVSVVCLVVDDDPVVSVVSVVSNVVVD

=== Feature glossary ===
Key to the feature types in this record:

— What the protein is —

Primary structure: the covalent order of the twenty standard amino acids along the backbone. Two proteins with the same sequence will (almost always) fold to the same structure; two with 30% identity often share a fold but not the details.

Database cross-references. InterPro integrates a dozen domain/family signature databases into unified entries with residue-range hits. GO terms attach function/process/location labels with evidence codes. CATH codes position the fold in a four-level structural taxonomy. Organism is the NCBI-taxonomy species name.

— Where its atoms are —

The mmCIF block holds the 3D Cartesian coordinates of each backbone atom (N, Cα, C, O) in ångströms. mmCIF is the PDB's canonical archive format — a tagged-loop text representation of the atomic model.

Six rendered views show the 3D structure from the faces of a cube — i.e. along ±x, ±y, ±z. Rendering representation is drawn randomly per protein from cartoon (secondary-structure ribbons), sticks (backbone bonds), or molecular surface; coloring is either N→C rainbow (blue at the N-terminus through red at the C-terminus) or one color per chain.

— Local backbone conformation —

DSSP 8-state secondary structure assigns each residue one of H (α-helix), G (3₁₀-helix), I (π-helix), E (extended β-strand), B (isolated β-bridge), T (hydrogen-bonded turn), S (bend), or '-' (coil). The assignment is computed from backbone hydrogen-bond geometry via the Kabsch–Sander algorithm.

P-SEA three-state annotation labels each residue as helix, strand, or coil based purely on the geometry of the Cα trace. It serves as a fallback when the full backbone (and thus DSSP) is unavailable.

The φ/ψ torsion pair specifies the backbone conformation at each residue. φ rotates about the N–Cα bond, ψ about the Cα–C bond. Steric clashes forbid most of the (φ, ψ) plane — the allowed regions (α-helix basin, β-sheet basin, left-handed helix) are the Ramachandran-allowed regions.

— Global shape and packing —

The geometric summary reports three shape descriptors. Rg (radius of gyration) measures how spread out the Cα atoms are about their centre of mass; compact globular proteins have small Rg, elongated or unfolded ones large. Cα contacts (<8 Å, |i−j|>4) count long-range residue pairs in spatial proximity — high for tightly packed folds, near zero for rods or random coil. The bounding-box extents give the protein's footprint along x, y, z in Å.

Accessible surface area quantifies burial. A residue with SASA near zero is packed into the hydrophobic core; one with SASA >100 Å² sits on the surface. Computed here via the Shrake–Rupley numerical algorithm with a 1.4 Å probe.

Plot images: a contact map (which residues are close in 3D, as an N×N binary image), a Ramachandran scatter (backbone torsion angles, revealing secondary-structure composition at a glance), and — for AlphaFold structures — a PAE heatmap (pairwise prediction confidence).

— Structural neighborhood —

The Foldseek 3Di string encodes local tertiary geometry as a 20-letter alphabet — one character per residue — derived from the relative positions of nearby Cα atoms. Unlike the amino-acid sequence, 3Di is a direct function of the 3D structure, so two proteins with the same fold have similar 3Di strings even at low sequence identity.

Nearest PDB neighbors are the top structural matches found by Foldseek when searching this structure against the entire Protein Data Bank. Each hit reports a TM-score (0 to 1; >0.5 almost always implies the same fold) and an E-value. These are *structural* homologs — they may share no detectable sequence similarity.

— Confidence and disorder —

For AlphaFold models, the B-factor field carries pLDDT — the model's own estimate of local accuracy on a 0–100 scale. Regions with pLDDT<50 should be treated as essentially unmodeled; they often correspond to intrinsically disordered segments.

B-factor (Debye–Waller factor) reflects atomic displacement in the crystal lattice. It is an experimental observable (units Å²), not a prediction; low values mean the atom is pinned down, high values mean it moves or is heterogeneous across the crystal.

Predicted aligned error is AlphaFold's pairwise confidence. Unlike pLDDT (per-residue), PAE is per-residue-pair and captures whether two parts of the structure are correctly placed relative to each other. Units are ångströms of expected positional error.